Protein AF-A0A7V3KMN9-F1 (afdb_monomer)

Mean predicted aligned error: 10.31 Å

Nearest PDB structures (foldseek):
  7lhi-assembly1_C  TM=4.604E-01  e=2.787E-01  Escherichia coli
  3rfz-assembly3_B  TM=4.792E-01  e=1.917E+00  Escherichia coli
  2r89-assembly2_B  TM=4.402E-01  e=1.917E+00  Escherichia coli
  2r88-assembly2_B  TM=4.543E-01  e=5.027E+00  Escherichia coli
  7lhh-assembly1_C  TM=2.286E-01  e=4.565E+00  Escherichia coli

Foldseek 3Di:
DPPPPPPQPWDKDKDWDKDKAWDWPPVDPVIDIPPPWIWIKIKIKIWTDSDVQWIKIWIKMWIQGPVGIDIDGQWMKIWGDDPFKIKMWIAQDDVQDDPPPQVVLAPSCVVQVQPPGGGKTWMKMWGPDPVQKTKIWIWIAGPPPGKIKIKIKIKGDDPPFKIKMKIKIAIDDDDDDNHFRIKIKIWMWGDDPHTDIDMDMDTHHPD

Structure (mmCIF, N/CA/C/O backbone):
data_AF-A0A7V3KMN9-F1
#
_entry.id   AF-A0A7V3KMN9-F1
#
loop_
_atom_site.group_PDB
_atom_site.id
_atom_site.type_symbol
_atom_site.label_atom_id
_atom_site.label_alt_id
_atom_site.label_comp_id
_atom_site.label_asym_id
_atom_site.label_entity_id
_atom_site.label_seq_id
_atom_site.pdbx_PDB_ins_code
_atom_site.Cartn_x
_atom_site.Cartn_y
_atom_site.Cartn_z
_atom_site.occupancy
_atom_site.B_iso_or_equiv
_atom_site.auth_seq_id
_atom_site.auth_comp_id
_atom_site.auth_asym_id
_atom_site.auth_atom_id
_atom_site.pdbx_PDB_model_num
ATOM 1 N N . MET A 1 1 ? -11.696 34.328 -19.019 1.00 35.78 1 MET A N 1
ATOM 2 C CA . MET A 1 1 ? -11.033 33.020 -18.832 1.00 35.78 1 MET A CA 1
ATOM 3 C C . MET A 1 1 ? -9.783 33.250 -18.008 1.00 35.78 1 MET A C 1
ATOM 5 O O . MET A 1 1 ? -8.820 33.787 -18.535 1.00 35.78 1 MET A O 1
ATOM 9 N N . VAL A 1 2 ? -9.824 32.942 -16.713 1.00 33.38 2 VAL A N 1
ATOM 10 C CA . VAL A 1 2 ? -8.633 32.986 -15.857 1.00 33.38 2 VAL A CA 1
ATOM 11 C C . VAL A 1 2 ? -8.033 31.590 -15.882 1.00 33.38 2 VAL A C 1
ATOM 13 O O . VAL A 1 2 ? -8.547 30.668 -15.255 1.00 33.38 2 VAL A O 1
ATOM 16 N N . THR A 1 3 ? -6.990 31.428 -16.687 1.00 42.28 3 THR A N 1
ATOM 17 C CA . THR A 1 3 ? -6.141 30.241 -16.694 1.00 42.28 3 THR A CA 1
ATOM 18 C C . THR A 1 3 ? -5.366 30.253 -15.381 1.00 42.28 3 THR A C 1
ATOM 20 O O . THR A 1 3 ? -4.385 30.979 -15.235 1.00 42.28 3 THR A O 1
ATOM 23 N N . LEU A 1 4 ? -5.863 29.524 -14.382 1.00 43.62 4 LEU A N 1
ATOM 24 C CA . LEU A 1 4 ? -5.210 29.391 -13.088 1.00 43.62 4 LEU A CA 1
ATOM 25 C C . LEU A 1 4 ? -3.978 28.488 -13.264 1.00 43.62 4 LEU A C 1
ATOM 27 O O . LEU A 1 4 ? -4.053 27.268 -13.146 1.00 43.62 4 LEU A O 1
ATOM 31 N N . LEU A 1 5 ? -2.837 29.098 -13.582 1.00 44.94 5 LEU A N 1
ATOM 32 C CA . LEU A 1 5 ? -1.526 28.528 -13.292 1.00 44.94 5 LEU A CA 1
ATOM 33 C C . LEU A 1 5 ? -1.417 28.447 -11.764 1.00 44.94 5 LEU A C 1
ATOM 35 O O . LEU A 1 5 ? -1.012 29.400 -11.102 1.00 44.94 5 LEU A O 1
ATOM 39 N N . LEU A 1 6 ? -1.841 27.316 -11.197 1.00 46.78 6 LEU A N 1
ATOM 40 C CA . LEU A 1 6 ? -1.480 26.910 -9.843 1.00 46.78 6 LEU A CA 1
ATOM 41 C C . LEU A 1 6 ? 0.036 26.689 -9.844 1.00 46.78 6 LEU A C 1
ATOM 43 O O . LEU A 1 6 ? 0.533 25.594 -10.095 1.00 46.78 6 LEU A O 1
ATOM 47 N N . LEU A 1 7 ? 0.775 27.777 -9.624 1.00 47.59 7 LEU A N 1
ATOM 48 C CA . LEU A 1 7 ? 2.138 27.726 -9.122 1.00 47.59 7 LEU A CA 1
ATOM 49 C C . LEU A 1 7 ? 2.092 26.851 -7.873 1.00 47.59 7 LEU A C 1
ATOM 51 O O . LEU A 1 7 ? 1.429 27.180 -6.890 1.00 47.59 7 LEU A O 1
ATOM 55 N N . ILE A 1 8 ? 2.724 25.690 -7.971 1.00 57.59 8 ILE A N 1
ATOM 56 C CA . ILE A 1 8 ? 2.780 24.688 -6.920 1.00 57.59 8 ILE A CA 1
ATOM 57 C C . ILE A 1 8 ? 3.538 25.301 -5.736 1.00 57.59 8 ILE A C 1
ATOM 59 O O . ILE A 1 8 ? 4.762 25.276 -5.685 1.00 57.59 8 ILE A O 1
ATOM 63 N N . SER A 1 9 ? 2.812 25.897 -4.791 1.00 65.50 9 SER A N 1
ATOM 64 C CA . SER A 1 9 ? 3.363 26.515 -3.579 1.00 65.50 9 SER A CA 1
ATOM 65 C C . SER A 1 9 ? 3.521 25.501 -2.444 1.00 65.50 9 SER A C 1
ATOM 67 O O . SER A 1 9 ? 3.327 25.832 -1.276 1.00 65.50 9 SER A O 1
ATOM 69 N N . PHE A 1 10 ? 3.795 24.244 -2.782 1.00 75.81 10 PHE A N 1
ATOM 70 C CA . PHE A 1 10 ? 3.927 23.161 -1.821 1.00 75.81 10 PHE A CA 1
ATOM 71 C C . PHE A 1 10 ? 5.181 22.338 -2.103 1.00 75.81 10 PHE A C 1
ATOM 73 O O . PHE A 1 10 ? 5.626 22.276 -3.251 1.00 75.81 10 PHE A O 1
ATOM 80 N N . PRO A 1 11 ? 5.774 21.713 -1.071 1.00 78.88 11 PRO A N 1
ATOM 81 C CA . PRO A 1 11 ? 6.990 20.940 -1.246 1.00 78.88 11 PRO A CA 1
ATOM 82 C C . PRO A 1 11 ? 6.748 19.773 -2.210 1.00 78.88 11 PRO A C 1
ATOM 84 O O . PRO A 1 11 ? 5.887 18.917 -1.981 1.00 78.88 11 PRO A O 1
ATOM 87 N N . ILE A 1 12 ? 7.540 19.752 -3.283 1.00 86.94 12 ILE A N 1
ATOM 88 C CA . ILE A 1 12 ? 7.713 18.604 -4.169 1.00 86.94 12 ILE A CA 1
ATOM 89 C C . ILE A 1 12 ? 9.131 18.087 -3.961 1.00 86.94 12 ILE A C 1
ATOM 91 O O . ILE A 1 12 ? 10.094 18.842 -4.085 1.00 86.94 12 ILE A O 1
ATOM 95 N N . VAL A 1 13 ? 9.265 16.792 -3.699 1.00 90.88 13 VAL A N 1
ATOM 96 C CA . VAL A 1 13 ? 10.552 16.100 -3.767 1.00 90.88 13 VAL A CA 1
ATOM 97 C C . VAL A 1 13 ? 10.593 15.307 -5.064 1.00 90.88 13 VAL A C 1
ATOM 99 O O . VAL A 1 13 ? 9.715 14.481 -5.321 1.00 90.88 13 VAL A O 1
ATOM 102 N N . LEU A 1 14 ? 11.617 15.566 -5.872 1.00 91.25 14 LEU A N 1
ATOM 103 C CA . LEU A 1 14 ? 11.900 14.833 -7.099 1.00 91.25 14 LEU A CA 1
ATOM 104 C C . LEU A 1 14 ? 13.074 13.894 -6.850 1.00 91.25 14 LEU A C 1
ATOM 106 O O . LEU A 1 14 ? 14.122 14.321 -6.375 1.00 91.25 14 LEU A O 1
ATOM 110 N N . ASN A 1 15 ? 12.897 12.622 -7.179 1.00 91.00 15 ASN A N 1
ATOM 111 C CA . ASN A 1 15 ? 13.956 11.622 -7.167 1.00 91.00 15 ASN A CA 1
ATOM 112 C C . ASN A 1 15 ? 13.892 10.836 -8.463 1.00 91.00 15 ASN A C 1
ATOM 114 O O . ASN A 1 15 ? 12.817 10.626 -9.002 1.00 91.00 15 ASN A O 1
ATOM 118 N N . GLY A 1 16 ? 15.008 10.333 -8.951 1.00 90.56 16 GLY A N 1
ATOM 119 C CA . GLY A 1 16 ? 14.985 9.559 -10.177 1.00 90.56 16 GLY A CA 1
ATOM 120 C C . GLY A 1 16 ? 16.336 8.974 -10.489 1.00 90.56 16 GLY A C 1
ATOM 121 O O . GLY A 1 16 ? 17.322 9.259 -9.810 1.00 90.56 16 GLY A O 1
ATOM 122 N N . TYR A 1 17 ? 16.365 8.152 -11.522 1.00 92.19 17 TYR A N 1
ATOM 123 C CA . TYR A 1 17 ? 17.608 7.664 -12.083 1.00 92.19 17 TYR A CA 1
ATOM 124 C C . TYR A 1 17 ? 17.475 7.507 -13.590 1.00 92.19 17 TYR A C 1
ATOM 126 O O . TYR A 1 17 ? 16.380 7.391 -14.145 1.00 92.19 17 TYR A O 1
ATOM 134 N N . PHE A 1 18 ? 18.626 7.533 -14.239 1.00 93.12 18 PHE A N 1
ATOM 135 C CA . PHE A 1 18 ? 18.772 7.276 -15.654 1.00 93.12 18 PHE A CA 1
ATOM 136 C C . PHE A 1 18 ? 19.785 6.150 -15.819 1.00 93.12 18 PHE A C 1
ATOM 138 O O . PHE A 1 18 ? 20.851 6.177 -15.204 1.00 93.12 18 PHE A O 1
ATOM 145 N N . GLU A 1 19 ? 19.447 5.173 -16.643 1.00 90.62 19 GLU A N 1
ATOM 146 C CA . GLU A 1 19 ? 20.271 4.019 -16.957 1.00 90.62 19 GLU A CA 1
ATOM 147 C C . GLU A 1 19 ? 20.359 3.871 -18.476 1.00 90.62 19 GLU A C 1
ATOM 149 O O . GLU A 1 19 ? 19.346 3.882 -19.172 1.00 90.62 19 GLU A O 1
ATOM 154 N N . GLY A 1 20 ? 21.579 3.745 -18.995 1.00 88.75 20 GLY A N 1
ATOM 155 C CA . GLY A 1 20 ? 21.839 3.494 -20.408 1.00 88.75 20 GLY A CA 1
ATOM 156 C C . GLY A 1 20 ? 22.555 2.162 -20.578 1.00 88.75 20 GLY A C 1
ATOM 157 O O . GLY A 1 20 ? 23.622 1.952 -20.003 1.00 88.75 20 GLY A O 1
ATOM 158 N N . GLU A 1 21 ? 21.981 1.274 -21.379 1.00 86.88 21 GLU A N 1
ATOM 159 C CA . GLU A 1 21 ? 22.563 -0.006 -21.761 1.00 86.88 21 GLU A CA 1
ATOM 160 C C . GLU A 1 21 ? 23.132 0.113 -23.184 1.00 86.88 21 GLU A C 1
ATOM 162 O O . GLU A 1 21 ? 22.402 0.382 -24.145 1.00 86.88 21 GLU A O 1
ATOM 167 N N . TYR A 1 22 ? 24.448 -0.082 -23.304 1.00 85.50 22 TYR A N 1
ATOM 168 C CA . TYR A 1 22 ? 25.210 0.042 -24.548 1.00 85.50 22 TYR A CA 1
ATOM 169 C C . TYR A 1 22 ? 25.820 -1.311 -24.913 1.00 85.50 22 TYR A C 1
ATOM 171 O O . TYR A 1 22 ? 26.463 -1.959 -24.083 1.00 85.50 22 TYR A O 1
ATOM 179 N N . LEU A 1 23 ? 25.642 -1.747 -26.160 1.00 79.38 23 LEU A N 1
ATOM 180 C CA . LEU A 1 23 ? 26.155 -3.036 -26.621 1.00 79.38 23 LEU A CA 1
ATOM 181 C C . LEU A 1 23 ? 27.596 -2.892 -27.120 1.00 79.38 23 LEU A C 1
ATOM 183 O O . LEU A 1 23 ? 27.876 -2.113 -28.025 1.00 79.38 23 LEU A O 1
ATOM 187 N N . ALA A 1 24 ? 28.518 -3.685 -26.572 1.00 76.62 24 ALA A N 1
ATOM 188 C CA . ALA A 1 24 ? 29.882 -3.793 -27.088 1.00 76.62 24 ALA A CA 1
ATOM 189 C C . ALA A 1 24 ? 30.006 -4.986 -28.046 1.00 76.62 24 ALA A C 1
ATOM 191 O O . ALA A 1 24 ? 29.749 -6.132 -27.662 1.00 76.62 24 ALA A O 1
ATOM 192 N N . GLN A 1 25 ? 30.472 -4.751 -29.273 1.00 70.56 25 GLN A N 1
ATOM 193 C CA . GLN A 1 25 ? 30.782 -5.829 -30.216 1.00 70.56 25 GLN A CA 1
ATOM 194 C C . GLN A 1 25 ? 32.159 -6.425 -29.898 1.00 70.56 25 GLN A C 1
ATOM 196 O O . GLN A 1 25 ? 33.177 -6.040 -30.469 1.00 70.56 25 GLN A O 1
ATOM 201 N N . LYS A 1 26 ? 32.190 -7.397 -28.977 1.00 67.00 26 LYS A N 1
ATOM 202 C CA . LYS A 1 26 ? 33.424 -8.056 -28.499 1.00 67.00 26 LYS A CA 1
ATOM 203 C C . LYS A 1 26 ? 34.172 -8.881 -29.561 1.00 67.00 26 LYS A C 1
ATOM 205 O O . LYS A 1 26 ? 35.285 -9.320 -29.302 1.00 67.00 26 LYS A O 1
ATOM 210 N N . SER A 1 27 ? 33.576 -9.119 -30.730 1.00 70.88 27 SER A N 1
ATOM 211 C CA . SER A 1 27 ? 34.156 -9.923 -31.816 1.00 70.88 27 SER A CA 1
ATOM 212 C C . SER A 1 27 ? 35.083 -9.142 -32.758 1.00 70.88 27 SER A C 1
ATOM 214 O O . SER A 1 27 ? 35.664 -9.739 -33.662 1.00 70.88 27 SER A O 1
ATOM 216 N N . ARG A 1 28 ? 35.237 -7.823 -32.574 1.00 60.62 28 ARG A N 1
ATOM 217 C CA . ARG A 1 28 ? 36.141 -6.968 -33.360 1.00 60.62 28 ARG A CA 1
ATOM 218 C C . ARG A 1 28 ? 37.142 -6.282 -32.428 1.00 60.62 28 ARG A C 1
ATOM 220 O O . ARG A 1 28 ? 36.759 -5.814 -31.360 1.00 60.62 28 ARG A O 1
ATOM 227 N N . LEU A 1 29 ? 38.417 -6.251 -32.824 1.00 73.00 29 LEU A N 1
ATOM 228 C CA . LEU A 1 29 ? 39.468 -5.465 -32.171 1.00 73.00 29 LEU A CA 1
ATOM 229 C C . LEU A 1 29 ? 39.831 -4.278 -33.083 1.00 73.00 29 LEU A C 1
ATOM 231 O O . LEU A 1 29 ? 40.136 -4.517 -34.253 1.00 73.00 29 LEU A O 1
ATOM 235 N N . PRO A 1 30 ? 39.814 -3.028 -32.582 1.00 72.31 30 PRO A N 1
ATOM 236 C CA . PRO A 1 30 ? 39.403 -2.622 -31.233 1.00 72.31 30 PRO A CA 1
ATOM 237 C C . PRO A 1 30 ? 37.903 -2.854 -30.978 1.00 72.31 30 PRO A C 1
ATOM 239 O O . PRO A 1 30 ? 37.099 -2.872 -31.910 1.00 72.31 30 PRO A O 1
ATOM 242 N N . VAL A 1 31 ? 37.540 -3.054 -29.704 1.00 76.75 31 VAL A N 1
ATOM 243 C CA . VAL A 1 31 ? 36.140 -3.233 -29.288 1.00 76.75 31 VAL A CA 1
ATOM 244 C C . VAL A 1 31 ? 35.373 -1.953 -29.597 1.00 76.75 31 VAL A C 1
ATOM 246 O O . VAL A 1 31 ? 35.642 -0.909 -29.005 1.00 76.75 31 VAL A O 1
ATOM 249 N N . ASN A 1 32 ? 34.398 -2.051 -30.498 1.00 73.94 32 ASN A N 1
ATOM 250 C CA . ASN A 1 32 ? 33.507 -0.944 -30.817 1.00 73.94 32 ASN A CA 1
ATOM 251 C C . ASN A 1 32 ? 32.242 -1.033 -29.960 1.00 73.94 32 ASN A C 1
ATOM 253 O O . ASN A 1 32 ? 31.561 -2.065 -29.929 1.00 73.94 32 ASN A O 1
ATOM 257 N N . TRP A 1 33 ? 31.935 0.065 -29.277 1.00 75.19 33 TRP A N 1
ATOM 258 C CA . TRP A 1 33 ? 30.668 0.266 -28.585 1.00 75.19 33 TRP A CA 1
ATOM 259 C C . TRP A 1 33 ? 29.627 0.761 -29.585 1.00 75.19 33 TRP A C 1
ATOM 261 O O . TRP A 1 33 ? 29.868 1.728 -30.310 1.00 75.19 33 TRP A O 1
ATOM 271 N N . ASP A 1 34 ? 28.473 0.104 -29.631 1.00 74.19 34 ASP A N 1
ATOM 272 C CA . ASP A 1 34 ? 27.313 0.612 -30.347 1.00 74.19 34 ASP A CA 1
ATOM 273 C C . ASP A 1 34 ? 26.660 1.715 -29.507 1.00 74.19 34 ASP A C 1
ATOM 275 O O . ASP A 1 34 ? 25.891 1.466 -28.577 1.00 74.19 34 ASP A O 1
ATOM 279 N N . MET A 1 35 ? 27.040 2.949 -29.829 1.00 79.38 35 MET A N 1
ATOM 280 C CA . MET A 1 35 ? 26.507 4.172 -29.227 1.00 79.38 35 MET A CA 1
ATOM 281 C C . MET A 1 35 ? 25.269 4.694 -29.971 1.00 79.38 35 MET A C 1
ATOM 283 O O . MET A 1 35 ? 24.67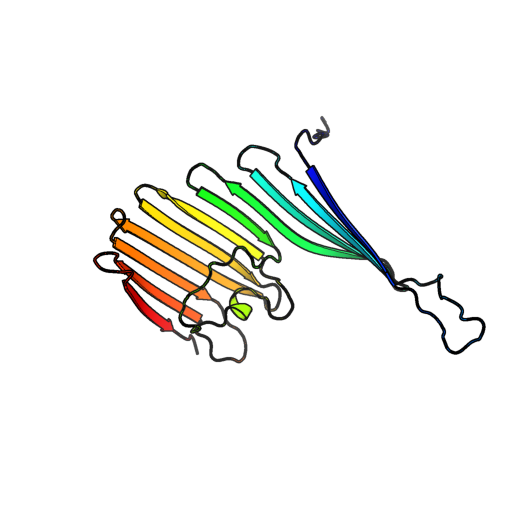8 5.683 -29.542 1.00 79.38 35 MET A O 1
ATOM 287 N N . TRP A 1 36 ? 24.894 4.075 -31.096 1.00 76.88 36 TRP A N 1
ATOM 288 C CA . TRP A 1 36 ? 23.866 4.588 -32.004 1.00 76.88 36 TRP A CA 1
ATOM 289 C C . TRP A 1 36 ? 22.473 4.065 -31.678 1.00 76.88 36 TRP A C 1
ATOM 291 O O . TRP A 1 36 ? 21.487 4.728 -31.996 1.00 76.88 36 TRP A O 1
ATOM 301 N N . ASN A 1 37 ? 22.388 2.911 -31.017 1.00 78.06 37 ASN A N 1
ATOM 302 C CA . ASN A 1 37 ? 21.122 2.346 -30.569 1.00 78.06 37 ASN A CA 1
ATOM 303 C C . ASN A 1 37 ? 21.120 1.935 -29.082 1.00 78.06 37 ASN A C 1
ATOM 305 O O . ASN A 1 37 ? 20.887 0.765 -28.761 1.00 78.06 37 ASN A O 1
ATOM 309 N N . PRO A 1 38 ? 21.389 2.870 -28.153 1.00 83.94 38 PRO A N 1
ATOM 310 C CA . PRO A 1 38 ? 21.361 2.565 -26.734 1.00 83.94 38 PRO A CA 1
ATOM 311 C C . PRO A 1 38 ? 19.933 2.316 -26.255 1.00 83.94 38 PRO A C 1
ATOM 313 O O . PRO A 1 38 ? 18.986 3.013 -26.635 1.00 83.94 38 PRO A O 1
ATOM 316 N N . LYS A 1 39 ? 19.788 1.349 -25.352 1.00 88.00 39 LYS A N 1
ATOM 317 C CA . LYS A 1 39 ? 18.551 1.178 -24.597 1.00 88.00 39 LYS A CA 1
ATOM 318 C C . LYS A 1 39 ? 18.641 2.063 -23.361 1.00 88.00 39 LYS A C 1
ATOM 320 O O . LYS A 1 39 ? 19.458 1.824 -22.482 1.00 88.00 39 LYS A O 1
ATOM 325 N N . ASN A 1 40 ? 17.808 3.093 -23.309 1.00 90.94 40 ASN A N 1
ATOM 326 C CA . ASN A 1 40 ? 17.800 4.060 -22.218 1.00 90.94 40 ASN A CA 1
ATOM 327 C C . ASN A 1 40 ? 16.550 3.868 -21.375 1.00 90.94 40 ASN A C 1
ATOM 329 O O . ASN A 1 40 ? 15.441 3.837 -21.906 1.00 90.94 40 ASN A O 1
ATOM 333 N N . TYR A 1 41 ? 16.728 3.776 -20.069 1.00 92.69 41 TYR A N 1
ATOM 334 C CA . TYR A 1 41 ? 15.666 3.767 -19.086 1.00 92.69 41 TYR A CA 1
ATOM 335 C C . TYR A 1 41 ? 15.799 5.005 -18.208 1.00 92.69 41 TYR A C 1
ATOM 337 O O . TYR A 1 41 ? 16.860 5.306 -17.672 1.00 92.69 41 TYR A O 1
ATOM 345 N N . PHE A 1 42 ? 14.707 5.730 -18.055 1.00 94.06 42 PHE A N 1
ATOM 346 C CA . PHE A 1 42 ? 14.608 6.877 -17.174 1.00 94.06 42 PHE A CA 1
ATOM 347 C C . PHE A 1 42 ? 13.439 6.653 -16.230 1.00 94.06 42 PHE A C 1
ATOM 349 O O . PHE A 1 42 ? 12.350 6.323 -16.688 1.00 94.06 42 PHE A O 1
ATOM 356 N N . GLU A 1 43 ? 13.631 6.872 -14.936 1.00 93.94 43 GLU A N 1
ATOM 357 C CA . GLU A 1 43 ? 12.550 6.873 -13.955 1.00 93.94 43 GLU A CA 1
ATOM 358 C C . GLU A 1 43 ? 12.583 8.150 -13.129 1.00 93.94 43 GLU A C 1
ATOM 360 O O . GLU A 1 43 ? 13.628 8.552 -12.619 1.00 93.94 43 GLU A O 1
ATOM 365 N N . MET A 1 44 ? 11.410 8.753 -12.963 1.00 95.56 44 MET A N 1
ATOM 366 C CA . MET A 1 44 ? 11.185 9.924 -12.133 1.00 95.56 44 MET A CA 1
ATOM 367 C C . MET A 1 44 ? 10.093 9.628 -11.109 1.00 95.56 44 MET A C 1
ATOM 369 O O . MET A 1 44 ? 9.018 9.121 -11.429 1.00 95.56 44 MET A O 1
ATOM 373 N N . LYS A 1 45 ? 10.379 9.983 -9.864 1.00 94.56 45 LYS A N 1
ATOM 374 C CA . LYS A 1 45 ? 9.557 9.809 -8.677 1.00 94.56 45 LYS A CA 1
ATOM 375 C C . LYS A 1 45 ? 9.245 11.177 -8.094 1.00 94.56 45 LYS A C 1
ATOM 377 O O . LYS A 1 45 ? 10.142 11.979 -7.849 1.00 94.56 45 LYS A O 1
ATOM 382 N N . PHE A 1 46 ? 7.972 11.404 -7.833 1.00 94.12 46 PHE A N 1
ATOM 383 C CA . PHE A 1 46 ? 7.426 12.641 -7.310 1.00 94.12 46 PHE A CA 1
ATOM 384 C C . PHE A 1 46 ? 6.822 12.338 -5.950 1.00 94.12 46 PHE A C 1
ATOM 386 O O . PHE A 1 46 ? 5.956 11.472 -5.859 1.00 94.12 46 PHE A O 1
ATOM 393 N N . THR A 1 47 ? 7.237 13.059 -4.916 1.00 93.88 47 THR A N 1
ATOM 394 C CA . THR A 1 47 ? 6.542 13.083 -3.627 1.00 93.88 47 THR A CA 1
ATOM 395 C C . THR A 1 47 ? 5.995 14.481 -3.415 1.00 93.88 47 THR A C 1
ATOM 3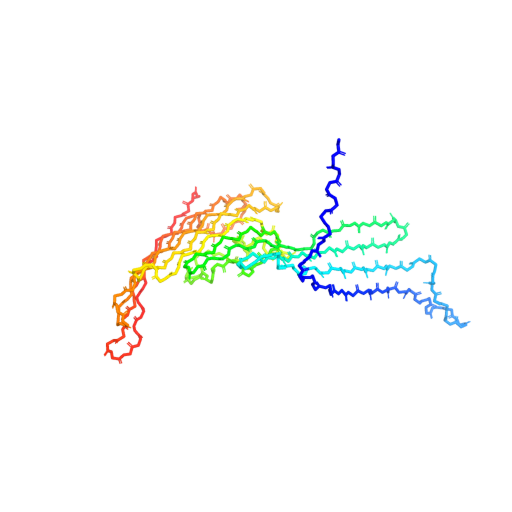97 O O . THR A 1 47 ? 6.741 15.453 -3.519 1.00 93.88 47 THR A O 1
ATOM 400 N N . VAL A 1 48 ? 4.703 14.591 -3.124 1.00 93.06 48 VAL A N 1
ATOM 401 C CA . VAL A 1 48 ? 4.002 15.867 -2.961 1.00 93.06 48 VAL A CA 1
ATOM 402 C C . VAL A 1 48 ? 3.278 15.914 -1.624 1.00 93.06 48 VAL A C 1
ATOM 404 O O . VAL A 1 48 ? 2.695 14.920 -1.198 1.00 93.06 48 VAL A O 1
ATOM 407 N N . SER A 1 49 ? 3.288 17.076 -0.973 1.00 92.06 49 SER A N 1
ATOM 408 C CA . SER A 1 49 ? 2.503 17.317 0.244 1.00 92.06 49 SER A CA 1
ATOM 409 C C . SER A 1 49 ? 1.827 18.693 0.161 1.00 92.06 49 SER A C 1
ATOM 411 O O . SER A 1 49 ? 2.347 19.674 0.695 1.00 92.06 49 SER A O 1
ATOM 413 N N . PRO A 1 50 ? 0.720 18.813 -0.601 1.00 88.62 50 PRO A N 1
ATOM 414 C CA . PRO A 1 50 ? 0.075 20.097 -0.888 1.00 88.62 50 PRO A CA 1
ATOM 415 C C . PRO A 1 50 ? -0.563 20.781 0.320 1.00 88.62 50 PRO A C 1
ATOM 417 O O . PRO A 1 50 ? -0.687 22.003 0.339 1.00 88.62 50 PRO A O 1
ATOM 420 N N . SER A 1 51 ? -0.976 20.014 1.325 1.00 90.25 51 SER A N 1
ATOM 421 C CA . SER A 1 51 ? -1.593 20.533 2.543 1.00 90.25 51 SER A CA 1
ATOM 422 C C . SER A 1 51 ? -1.384 19.555 3.699 1.00 90.25 51 SER A C 1
ATOM 424 O O . SER A 1 51 ? -1.176 18.365 3.449 1.00 90.25 51 SER A O 1
ATOM 426 N N . PRO A 1 52 ? -1.510 19.996 4.965 1.00 90.94 52 PRO A N 1
ATOM 427 C CA . PRO A 1 52 ? -1.483 19.090 6.106 1.00 90.94 52 PRO A CA 1
ATOM 428 C C . PRO A 1 52 ? -2.443 17.912 5.911 1.00 90.94 52 PRO A C 1
ATOM 430 O O . PRO A 1 52 ? -3.607 18.094 5.553 1.00 90.94 52 PRO A O 1
ATOM 433 N N . GLY A 1 53 ? -1.926 16.700 6.106 1.00 91.81 53 GLY A N 1
ATOM 434 C CA . GLY A 1 53 ? -2.682 15.463 5.936 1.00 91.81 53 GLY A CA 1
ATOM 435 C C . GLY A 1 53 ? -2.775 14.938 4.501 1.00 91.81 53 GLY A C 1
ATOM 436 O O . GLY A 1 53 ? -3.021 13.749 4.345 1.00 91.81 53 GLY A O 1
ATOM 437 N N . LEU A 1 54 ? -2.543 15.747 3.462 1.00 94.56 54 LEU A N 1
ATOM 438 C CA . LEU A 1 54 ? -2.590 15.300 2.066 1.00 94.56 54 LEU A CA 1
ATOM 439 C C . LEU A 1 54 ? -1.178 15.001 1.555 1.00 94.56 54 LEU A C 1
ATOM 441 O O . LEU A 1 54 ? -0.354 15.904 1.447 1.00 94.56 54 LEU A O 1
ATOM 445 N N . ASN A 1 55 ? -0.909 13.744 1.213 1.00 94.12 55 ASN A N 1
ATOM 446 C CA . ASN A 1 55 ? 0.371 13.287 0.678 1.00 94.12 55 ASN A CA 1
ATOM 447 C C . ASN A 1 55 ? 0.151 12.502 -0.607 1.00 94.12 55 ASN A C 1
ATOM 449 O O . ASN A 1 55 ? -0.783 11.713 -0.699 1.00 94.12 55 ASN A O 1
ATOM 453 N N . GLY A 1 56 ? 1.019 12.688 -1.590 1.00 94.19 56 GLY A N 1
ATOM 454 C CA . GLY A 1 56 ? 0.982 11.943 -2.837 1.00 94.19 56 GLY A CA 1
ATOM 455 C C . GLY A 1 56 ? 2.362 11.457 -3.234 1.00 94.19 56 GLY A C 1
ATOM 456 O O . GLY A 1 56 ? 3.373 12.098 -2.944 1.00 94.19 56 GLY A O 1
ATOM 457 N N . PHE A 1 57 ? 2.391 10.331 -3.926 1.00 94.19 57 PHE A N 1
ATOM 458 C CA . PHE A 1 57 ? 3.596 9.762 -4.493 1.00 94.19 57 PHE A CA 1
ATOM 459 C C . PHE A 1 57 ? 3.295 9.184 -5.872 1.00 94.19 57 PHE A C 1
ATOM 461 O O . PHE A 1 57 ? 2.301 8.486 -6.045 1.00 94.19 57 PHE A O 1
ATOM 468 N N . PHE A 1 58 ? 4.162 9.438 -6.845 1.00 94.00 58 PHE A N 1
ATOM 469 C CA . PHE A 1 58 ? 4.025 8.925 -8.207 1.00 94.00 58 PHE A CA 1
ATOM 470 C C . PHE A 1 58 ? 5.394 8.522 -8.744 1.00 94.00 58 PHE A C 1
ATOM 472 O O . PHE A 1 58 ? 6.359 9.253 -8.556 1.00 94.00 58 PHE A O 1
ATOM 479 N N . SER A 1 59 ? 5.484 7.391 -9.437 1.00 94.00 59 SER A N 1
ATOM 480 C CA . SER A 1 59 ? 6.656 6.982 -10.211 1.00 94.00 59 SER A CA 1
ATOM 481 C C . SER A 1 59 ? 6.263 6.762 -11.667 1.00 94.00 59 SER A C 1
ATOM 483 O O . SER A 1 59 ? 5.351 5.985 -11.971 1.00 94.00 59 SER A O 1
ATOM 485 N N . LEU A 1 60 ? 6.968 7.450 -12.557 1.00 94.19 60 LEU A N 1
ATOM 486 C CA . LEU A 1 60 ? 6.818 7.375 -14.002 1.00 94.19 60 LEU A CA 1
ATOM 487 C C . LEU A 1 60 ? 8.157 6.966 -14.606 1.00 94.19 60 LEU A C 1
ATOM 489 O O . LEU A 1 60 ? 9.198 7.478 -14.194 1.00 94.19 60 LEU A O 1
ATOM 493 N N . SER A 1 61 ? 8.139 6.094 -15.608 1.00 93.38 61 SER A N 1
ATOM 494 C CA . SER A 1 61 ? 9.341 5.731 -16.352 1.00 93.38 61 SER A CA 1
ATOM 495 C C . SER A 1 61 ? 9.169 5.877 -17.857 1.00 93.38 61 SER A C 1
ATOM 497 O O . SER A 1 61 ? 8.061 5.815 -18.391 1.00 93.38 61 SER A O 1
ATOM 499 N N . ALA A 1 62 ? 10.286 6.096 -18.542 1.00 93.12 62 ALA A N 1
ATOM 500 C CA . ALA A 1 62 ? 10.391 6.117 -19.987 1.00 93.12 62 ALA A CA 1
ATOM 501 C C . ALA A 1 62 ? 11.497 5.151 -20.420 1.00 93.12 62 ALA A C 1
ATOM 503 O O . ALA A 1 62 ? 12.629 5.242 -19.948 1.00 93.12 62 ALA A O 1
ATOM 504 N N . LEU A 1 63 ? 11.171 4.232 -21.327 1.00 91.50 63 LEU A N 1
ATOM 505 C CA . LEU A 1 63 ? 12.126 3.327 -21.959 1.00 91.50 63 LEU A CA 1
ATOM 506 C C . LEU A 1 63 ? 12.255 3.705 -23.433 1.00 91.50 63 LEU A C 1
ATOM 508 O O . LEU A 1 63 ? 11.261 3.685 -24.155 1.00 91.50 63 LEU A O 1
ATOM 512 N N . SER A 1 64 ? 13.467 4.006 -23.880 1.00 88.81 64 SER A N 1
ATOM 513 C CA . SER A 1 64 ? 13.794 4.288 -25.277 1.00 88.81 64 SER A CA 1
ATOM 514 C C . SER A 1 64 ? 14.717 3.209 -25.838 1.00 88.81 64 SER A C 1
ATOM 516 O O . SER A 1 64 ? 15.686 2.823 -25.186 1.00 88.81 64 SER A O 1
ATOM 518 N N . ASN A 1 65 ? 14.409 2.710 -27.034 1.00 82.06 65 ASN A N 1
ATOM 519 C CA . ASN A 1 65 ? 15.265 1.823 -27.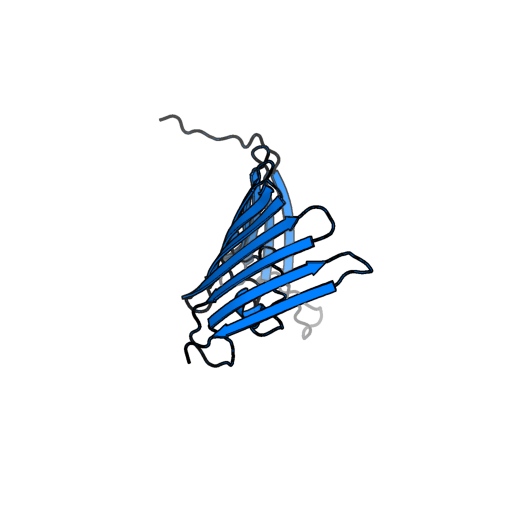830 1.00 82.06 65 ASN A CA 1
ATOM 520 C C . ASN A 1 65 ? 15.053 2.093 -29.337 1.00 82.06 65 ASN A C 1
ATOM 522 O O . ASN A 1 65 ? 14.313 3.011 -29.693 1.00 82.06 65 ASN A O 1
ATOM 526 N N . SER A 1 66 ? 15.632 1.278 -30.232 1.00 67.88 66 SER A N 1
ATOM 527 C CA . SER A 1 66 ? 15.464 1.422 -31.698 1.00 67.88 66 SER A CA 1
ATOM 528 C C . SER A 1 66 ? 14.017 1.464 -32.174 1.00 67.88 66 SER A C 1
ATOM 530 O O . SER A 1 66 ? 13.747 1.987 -33.250 1.00 67.88 66 SER A O 1
ATOM 532 N N . ASN A 1 67 ? 13.088 0.902 -31.401 1.00 76.62 67 ASN A N 1
ATOM 533 C CA . ASN A 1 67 ? 11.674 0.823 -31.751 1.00 76.62 67 ASN A CA 1
ATOM 534 C C . ASN A 1 67 ? 10.860 1.991 -31.161 1.00 76.62 67 ASN A C 1
ATOM 536 O O . ASN A 1 67 ? 9.630 1.966 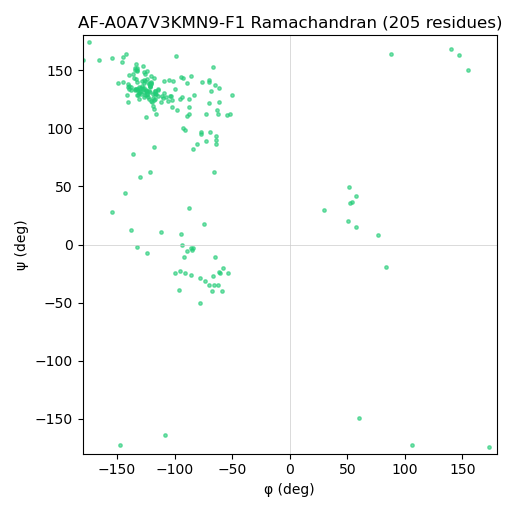-31.224 1.00 76.62 67 ASN A O 1
ATOM 540 N N . GLY A 1 68 ? 11.527 2.999 -30.587 1.00 83.12 68 GLY A N 1
ATOM 541 C CA . GLY A 1 68 ? 10.927 4.223 -30.062 1.00 83.12 68 GLY A CA 1
ATOM 542 C C . GLY A 1 68 ? 10.879 4.302 -28.534 1.00 83.12 68 GLY A C 1
ATOM 543 O O . GLY A 1 68 ? 11.433 3.473 -27.813 1.00 83.12 68 GLY A O 1
ATOM 544 N N . MET A 1 69 ? 10.200 5.341 -28.044 1.00 89.31 69 MET A N 1
ATOM 545 C CA . MET A 1 69 ? 10.054 5.645 -26.620 1.00 89.31 69 MET A CA 1
ATOM 546 C C . MET A 1 69 ? 8.699 5.159 -26.092 1.00 89.31 69 MET A C 1
ATOM 548 O O . MET A 1 69 ? 7.659 5.402 -26.704 1.00 89.31 69 MET A O 1
ATOM 552 N N . ARG A 1 70 ? 8.699 4.489 -24.938 1.00 90.81 70 ARG A N 1
ATOM 553 C CA . ARG A 1 70 ? 7.501 4.018 -24.228 1.00 90.81 70 ARG A CA 1
ATOM 554 C C . ARG A 1 70 ? 7.456 4.611 -22.832 1.00 90.81 70 ARG A C 1
ATOM 556 O O . ARG A 1 70 ? 8.469 4.598 -22.143 1.00 90.81 70 ARG A O 1
ATOM 563 N N . PHE A 1 71 ? 6.281 5.066 -22.413 1.00 91.44 71 PHE A N 1
ATOM 564 C CA . PHE A 1 71 ? 6.045 5.608 -21.077 1.00 91.44 71 PHE A CA 1
ATOM 565 C C . PHE A 1 71 ? 5.271 4.611 -20.220 1.00 91.44 71 PHE A C 1
ATOM 567 O O . PHE A 1 71 ? 4.339 3.964 -20.702 1.00 91.44 71 PHE A O 1
ATOM 574 N N . PHE A 1 72 ? 5.625 4.525 -18.943 1.00 89.69 72 PHE A N 1
ATOM 575 C CA . PHE A 1 72 ? 4.968 3.664 -17.970 1.00 89.69 72 PHE A CA 1
ATOM 576 C C . PHE A 1 72 ? 4.667 4.441 -16.692 1.00 89.69 72 PHE A C 1
ATOM 578 O O . PHE A 1 72 ? 5.484 5.219 -16.205 1.00 89.69 72 PHE A O 1
ATOM 585 N N . MET A 1 73 ? 3.493 4.187 -16.120 1.00 89.31 73 MET A N 1
ATOM 586 C CA . MET A 1 73 ? 3.222 4.502 -14.722 1.00 89.31 73 MET A CA 1
ATOM 587 C C . MET A 1 73 ? 3.638 3.290 -13.894 1.00 89.31 73 MET A C 1
ATOM 589 O O . MET A 1 73 ? 3.011 2.232 -13.990 1.00 89.31 73 MET A O 1
ATOM 593 N N . ASN A 1 74 ? 4.705 3.438 -13.113 1.00 88.12 74 ASN A N 1
ATOM 594 C CA . ASN A 1 74 ? 5.271 2.344 -12.332 1.00 88.12 74 ASN A CA 1
ATOM 595 C C . ASN A 1 74 ? 4.434 2.086 -11.076 1.00 88.12 74 ASN A C 1
ATOM 597 O O . ASN A 1 74 ? 4.053 0.943 -10.835 1.00 88.12 74 ASN A O 1
ATOM 601 N N . GLN A 1 75 ? 4.140 3.144 -10.312 1.00 91.12 75 GLN A N 1
ATOM 602 C CA . GLN A 1 75 ? 3.375 3.096 -9.061 1.00 91.12 75 GLN A CA 1
ATOM 603 C C . GLN A 1 75 ? 2.920 4.489 -8.625 1.00 91.12 75 GLN A C 1
ATOM 605 O O . GLN A 1 75 ? 3.521 5.489 -9.020 1.00 91.12 75 GLN A O 1
ATOM 610 N N . GLY A 1 76 ? 1.894 4.566 -7.783 1.00 92.81 76 GLY A N 1
ATOM 611 C CA . GLY A 1 76 ? 1.564 5.809 -7.100 1.00 92.81 76 GLY A CA 1
ATOM 612 C C . GLY A 1 76 ? 0.362 5.725 -6.171 1.00 92.81 76 GLY A C 1
ATOM 613 O O . GLY A 1 76 ? -0.508 4.874 -6.344 1.00 92.81 76 GLY A O 1
ATOM 614 N N . HIS A 1 77 ? 0.294 6.663 -5.232 1.00 94.88 77 HIS A N 1
ATOM 615 C CA . HIS A 1 77 ? -0.833 6.843 -4.330 1.00 94.88 77 HIS A CA 1
ATOM 616 C C . HIS A 1 77 ? -1.085 8.307 -4.002 1.00 94.88 77 HIS A C 1
ATOM 618 O O . HIS A 1 77 ? -0.213 9.167 -4.121 1.00 94.88 77 HIS A O 1
ATOM 624 N N . LEU A 1 78 ? -2.295 8.559 -3.520 1.00 95.12 78 LEU A N 1
ATOM 625 C CA . LEU A 1 78 ? -2.700 9.791 -2.873 1.00 95.12 78 LEU A CA 1
ATOM 626 C C . LEU A 1 78 ? -3.405 9.434 -1.565 1.00 95.12 78 LEU A C 1
ATOM 628 O O . LEU A 1 78 ? -4.373 8.675 -1.573 1.00 95.12 78 LEU A O 1
ATOM 632 N N . SER A 1 79 ? -2.929 9.993 -0.461 1.00 95.81 79 SER A N 1
ATOM 633 C CA . SER A 1 79 ? -3.407 9.732 0.893 1.00 95.81 79 SER A CA 1
ATOM 634 C C . SER A 1 79 ? -3.859 11.027 1.551 1.00 95.81 79 SER A C 1
ATOM 636 O O . SER A 1 79 ? -3.133 12.017 1.539 1.00 95.81 79 SER A O 1
ATOM 638 N N . TYR A 1 80 ? -5.040 11.010 2.159 1.00 96.69 80 TYR A N 1
ATOM 639 C CA . TYR A 1 80 ? -5.554 12.083 2.999 1.00 96.69 80 TYR A CA 1
ATOM 640 C C . TYR A 1 80 ? -5.766 11.575 4.423 1.00 96.69 80 TYR A C 1
ATOM 642 O O . TYR A 1 80 ? -6.590 10.690 4.661 1.00 96.69 80 TYR A O 1
ATOM 650 N N . ARG A 1 81 ? -5.016 12.142 5.366 1.00 95.69 81 ARG A N 1
ATOM 651 C CA . ARG A 1 81 ? -4.980 11.774 6.778 1.00 95.69 81 ARG A CA 1
ATOM 652 C C . ARG A 1 81 ? -5.522 12.903 7.652 1.00 95.69 81 ARG A C 1
ATOM 654 O O . ARG A 1 81 ? -5.107 14.052 7.533 1.00 95.69 81 ARG A O 1
ATOM 661 N N . THR A 1 82 ? -6.404 12.544 8.576 1.00 94.00 82 THR A N 1
ATOM 662 C CA . THR A 1 82 ? -6.876 13.394 9.677 1.00 94.00 82 THR A CA 1
ATOM 663 C C . THR A 1 82 ? -6.286 12.900 11.007 1.00 94.00 82 THR A C 1
ATOM 665 O O . THR A 1 82 ? -5.328 12.129 11.017 1.00 94.00 82 THR A O 1
ATOM 668 N N . SER A 1 83 ? -6.833 13.324 12.149 1.00 93.31 83 SER A N 1
ATOM 669 C CA . SER A 1 83 ? -6.376 12.864 13.467 1.00 93.31 83 SER A CA 1
ATOM 670 C C . SER A 1 83 ? -6.557 11.355 13.679 1.00 93.31 83 SER A C 1
ATOM 672 O O . SER A 1 83 ? -5.732 10.720 14.332 1.00 93.31 83 SER A O 1
ATOM 674 N N . ASN A 1 84 ? -7.630 10.781 13.128 1.00 95.00 84 ASN A N 1
ATOM 675 C CA . ASN A 1 84 ? -8.062 9.412 13.424 1.00 95.00 84 ASN A CA 1
ATOM 676 C C . ASN A 1 84 ? -8.394 8.593 12.178 1.00 95.00 84 ASN A C 1
ATOM 678 O O . ASN A 1 84 ? -8.775 7.432 12.313 1.00 95.00 84 ASN A O 1
ATOM 682 N N . THR A 1 85 ? -8.303 9.181 10.985 1.00 95.88 85 THR A N 1
ATOM 683 C CA . THR A 1 85 ? -8.653 8.505 9.735 1.00 95.88 85 THR A CA 1
ATOM 684 C C . THR A 1 85 ? -7.604 8.725 8.662 1.00 95.88 85 THR A C 1
ATOM 686 O O . THR A 1 85 ? -6.981 9.783 8.602 1.00 95.88 85 THR A O 1
ATOM 689 N N . GLU A 1 86 ? -7.483 7.774 7.744 1.00 96.00 86 GLU A N 1
ATOM 690 C CA . GLU A 1 86 ? -6.731 7.935 6.501 1.00 96.00 86 GLU A CA 1
ATOM 691 C C . GLU A 1 86 ? -7.494 7.317 5.346 1.00 96.00 86 GLU A C 1
ATOM 693 O O . GLU A 1 86 ? -8.036 6.226 5.460 1.00 96.00 86 GLU A O 1
ATOM 698 N N . THR A 1 87 ? -7.560 8.023 4.227 1.00 96.56 87 THR A N 1
ATOM 699 C CA . THR A 1 87 ? -8.064 7.481 2.966 1.00 96.56 87 THR A CA 1
ATOM 700 C C . THR A 1 87 ? -6.947 7.534 1.952 1.00 96.56 87 THR A C 1
ATOM 702 O O . THR A 1 87 ? -6.378 8.596 1.729 1.00 96.56 87 THR A O 1
ATOM 705 N N . THR A 1 88 ? -6.640 6.399 1.341 1.00 95.50 88 THR A N 1
ATOM 706 C CA . THR A 1 88 ? -5.595 6.268 0.335 1.00 95.50 88 THR A CA 1
ATOM 707 C C . THR A 1 88 ? -6.171 5.682 -0.938 1.00 95.50 88 THR A C 1
ATOM 709 O O . THR A 1 88 ? -6.794 4.627 -0.903 1.00 95.50 88 THR A O 1
ATOM 712 N N . ILE A 1 89 ? -5.925 6.330 -2.067 1.00 94.44 89 ILE A N 1
ATOM 713 C CA . ILE A 1 89 ? -6.135 5.758 -3.396 1.00 94.44 89 ILE A CA 1
ATOM 714 C C . ILE A 1 89 ? -4.757 5.374 -3.917 1.00 94.44 89 ILE A C 1
ATOM 716 O O . ILE A 1 89 ? -3.856 6.208 -3.895 1.00 94.44 89 ILE A O 1
ATOM 720 N N . PHE A 1 90 ? -4.576 4.135 -4.356 1.00 92.12 90 PHE A N 1
ATOM 721 C CA . PHE A 1 90 ? -3.280 3.615 -4.786 1.00 92.12 90 PHE A CA 1
ATOM 722 C C . PHE A 1 90 ? -3.390 2.864 -6.111 1.00 92.12 90 PHE A C 1
ATOM 724 O O . PHE A 1 90 ? -4.440 2.333 -6.471 1.00 92.12 90 PHE A O 1
ATOM 731 N N . SER A 1 91 ? -2.281 2.804 -6.836 1.00 90.94 91 SER A N 1
ATOM 732 C CA . SER A 1 91 ? -2.128 2.038 -8.063 1.00 90.94 91 SER A CA 1
ATOM 733 C C . SER A 1 91 ? -0.740 1.425 -8.101 1.00 90.94 91 SER A C 1
ATOM 735 O O . SER A 1 91 ? 0.264 2.121 -7.938 1.00 90.94 91 SER A O 1
ATOM 737 N N . ARG A 1 92 ? -0.701 0.114 -8.351 1.00 84.50 92 ARG A N 1
ATOM 738 C CA . ARG A 1 92 ? 0.516 -0.693 -8.465 1.00 84.50 92 ARG A CA 1
ATOM 739 C C . ARG A 1 92 ? 1.386 -0.631 -7.206 1.00 84.50 92 ARG A C 1
ATOM 741 O O . ARG A 1 92 ? 2.604 -0.534 -7.293 1.00 84.50 92 ARG A O 1
ATOM 748 N N . GLU A 1 93 ? 0.754 -0.694 -6.032 1.00 78.75 93 GLU A N 1
ATOM 749 C CA . GLU A 1 93 ? 1.447 -0.713 -4.736 1.00 78.75 93 GLU A CA 1
ATOM 750 C C . GLU A 1 93 ? 0.946 -1.839 -3.827 1.00 78.75 93 GLU A C 1
ATOM 752 O O . GLU A 1 93 ? -0.254 -2.064 -3.672 1.00 78.75 93 GLU A O 1
ATOM 757 N N . ASP A 1 94 ? 1.889 -2.534 -3.192 1.00 70.19 94 ASP A N 1
ATOM 758 C CA . ASP A 1 94 ? 1.661 -3.667 -2.291 1.00 70.19 94 ASP A CA 1
ATOM 759 C C . ASP A 1 94 ? 1.620 -3.257 -0.803 1.00 70.19 94 ASP A C 1
ATOM 761 O O . ASP A 1 94 ? 1.007 -3.936 0.027 1.00 70.19 94 ASP A O 1
ATOM 765 N N . ARG A 1 95 ? 2.237 -2.119 -0.458 1.00 70.25 95 ARG A N 1
ATOM 766 C CA . ARG A 1 95 ? 2.371 -1.616 0.920 1.00 70.25 95 ARG A CA 1
ATOM 767 C C . ARG A 1 95 ? 1.041 -1.349 1.630 1.00 70.25 95 ARG A C 1
ATOM 769 O O . ARG A 1 95 ? 0.989 -1.335 2.857 1.00 70.25 95 ARG A O 1
ATOM 776 N N . PHE A 1 96 ? -0.028 -1.100 0.873 1.00 73.00 96 PHE A N 1
ATOM 777 C CA . PHE A 1 96 ? -1.342 -0.761 1.425 1.00 73.00 96 PHE A CA 1
ATOM 778 C C . PHE A 1 96 ? -2.173 -1.977 1.793 1.00 73.00 96 PHE A C 1
ATOM 780 O O . PHE A 1 96 ? -3.233 -1.826 2.395 1.00 73.00 96 PHE A O 1
ATOM 787 N N . TRP A 1 97 ? -1.698 -3.180 1.507 1.00 70.12 97 TRP A N 1
ATOM 788 C CA . TRP A 1 97 ? -2.388 -4.382 1.927 1.00 70.12 97 TRP A CA 1
ATOM 789 C C . TRP A 1 97 ? -2.169 -4.633 3.412 1.00 70.12 97 TRP A C 1
ATOM 791 O O . TRP A 1 97 ? -1.075 -4.445 3.944 1.00 70.12 97 TRP A O 1
ATOM 801 N N . ILE A 1 98 ? -3.221 -5.071 4.099 1.00 63.88 98 ILE A N 1
ATOM 802 C CA . ILE A 1 98 ? -3.071 -5.515 5.482 1.00 63.88 98 ILE A CA 1
ATOM 803 C C . ILE A 1 98 ? -2.176 -6.752 5.453 1.00 63.88 98 ILE A C 1
ATOM 805 O O . ILE A 1 98 ? -2.351 -7.620 4.590 1.00 63.88 98 ILE A O 1
ATOM 809 N N . SER A 1 99 ? -1.223 -6.848 6.386 1.00 57.38 99 SER A N 1
ATOM 810 C CA . SER A 1 99 ? -0.627 -8.147 6.677 1.00 57.38 99 SER A CA 1
ATOM 811 C C . SER A 1 99 ? -1.800 -9.058 6.998 1.00 57.38 99 SER A C 1
ATOM 813 O O . SER A 1 99 ? -2.558 -8.796 7.923 1.00 57.38 99 SER A O 1
ATOM 815 N N . SER A 1 100 ? -2.061 -10.024 6.127 1.00 51.34 100 SER A N 1
ATOM 816 C CA . SER A 1 100 ? -3.189 -10.923 6.275 1.00 51.34 100 SER A CA 1
ATOM 817 C C . SER A 1 100 ? -2.679 -12.113 7.067 1.00 51.34 100 SER A C 1
ATOM 819 O O . SER A 1 100 ? -2.034 -12.990 6.496 1.00 51.34 100 SER A O 1
ATOM 821 N N . PRO A 1 101 ? -2.913 -12.172 8.384 1.00 46.66 101 PRO A N 1
ATOM 822 C CA . PRO A 1 101 ? -2.551 -13.332 9.170 1.00 46.66 101 PRO A CA 1
ATOM 823 C C . PRO A 1 101 ? -3.515 -14.504 8.928 1.00 46.66 101 PRO A C 1
ATOM 825 O O . PRO A 1 101 ? -3.557 -15.371 9.793 1.00 46.66 101 PRO A O 1
ATOM 828 N N . LEU A 1 102 ? -4.306 -14.498 7.840 1.00 56.94 102 LEU A N 1
ATOM 829 C CA . LEU A 1 102 ? -5.341 -15.480 7.488 1.00 56.94 102 LEU A CA 1
ATOM 830 C C . LEU A 1 102 ? -4.740 -16.860 7.200 1.00 56.94 102 LEU A C 1
ATOM 832 O O . LEU A 1 102 ? -4.769 -17.271 6.048 1.00 56.94 102 LEU A O 1
ATOM 836 N N . LEU A 1 103 ? -4.092 -17.488 8.189 1.00 54.50 103 LEU A N 1
ATOM 837 C CA . LEU A 1 103 ? -3.468 -18.824 8.227 1.00 54.50 103 LEU A CA 1
ATOM 838 C C . LEU A 1 103 ? -2.916 -19.369 6.889 1.00 54.50 103 LEU A C 1
ATOM 840 O O . LEU A 1 103 ? -2.906 -20.574 6.660 1.00 54.50 103 LEU A O 1
ATOM 844 N N . PHE A 1 104 ? -2.472 -18.490 5.989 1.00 58.62 104 PHE A N 1
ATOM 845 C CA . PHE A 1 104 ? -2.225 -18.780 4.574 1.00 58.62 104 PHE A CA 1
ATOM 846 C C . PHE A 1 104 ? -3.384 -19.485 3.820 1.00 58.62 104 PHE A C 1
ATOM 848 O O . PHE A 1 104 ? -3.162 -20.042 2.748 1.00 58.62 104 PHE A O 1
ATOM 855 N N . LEU A 1 105 ? -4.631 -19.415 4.315 1.00 55.72 105 LEU A N 1
ATOM 856 C CA . LEU A 1 105 ? -5.841 -19.927 3.642 1.00 55.72 105 LEU A CA 1
ATOM 857 C C . LEU A 1 105 ? -6.096 -19.235 2.297 1.00 55.72 105 LEU A C 1
ATOM 859 O O . LEU A 1 105 ? -6.764 -19.779 1.415 1.00 55.72 105 LEU A O 1
ATOM 863 N N . VAL A 1 106 ? -5.568 -18.023 2.139 1.00 57.72 106 VAL A N 1
ATOM 864 C CA . VAL A 1 106 ? -5.597 -17.268 0.891 1.00 57.72 106 VAL A CA 1
ATOM 865 C C . VAL A 1 106 ? -4.168 -16.928 0.502 1.00 57.72 106 VAL A C 1
ATOM 867 O O . VAL A 1 106 ? -3.432 -16.334 1.290 1.00 57.72 106 VAL A O 1
ATOM 870 N N . ASN A 1 107 ? -3.785 -17.262 -0.730 1.00 64.81 107 ASN A N 1
ATOM 871 C CA . ASN A 1 107 ? -2.497 -16.853 -1.278 1.00 64.81 107 ASN A CA 1
ATOM 872 C C . ASN A 1 107 ? -2.433 -15.313 -1.363 1.00 64.81 107 ASN A C 1
ATOM 874 O O . ASN A 1 107 ? -3.162 -14.690 -2.144 1.00 64.81 107 ASN A O 1
ATOM 878 N N . THR A 1 108 ? -1.566 -14.705 -0.551 1.00 64.31 108 THR A N 1
ATOM 879 C CA . THR A 1 108 ? -1.419 -13.248 -0.423 1.00 64.31 108 THR A CA 1
ATOM 880 C C . THR A 1 108 ? -0.905 -12.587 -1.693 1.00 64.31 108 THR A C 1
ATOM 882 O O . THR A 1 108 ? -1.361 -11.498 -2.026 1.00 64.31 108 THR A O 1
ATOM 885 N N . ASP A 1 109 ? -0.032 -13.250 -2.444 1.00 63.31 109 ASP A N 1
ATOM 886 C CA . ASP A 1 109 ? 0.562 -12.702 -3.671 1.00 63.31 109 ASP A CA 1
ATOM 887 C C . ASP A 1 109 ? -0.491 -12.608 -4.770 1.00 63.31 109 ASP A C 1
ATOM 889 O O . ASP A 1 109 ? -0.562 -11.644 -5.532 1.00 63.31 109 ASP A O 1
ATOM 893 N N . ARG A 1 110 ? -1.409 -13.578 -4.787 1.00 61.50 110 ARG A N 1
ATOM 894 C CA . ARG A 1 110 ? -2.596 -13.500 -5.627 1.00 61.50 110 ARG A CA 1
ATOM 895 C C . ARG A 1 110 ? -3.539 -12.393 -5.162 1.00 61.50 110 ARG A C 1
ATOM 897 O O . ARG A 1 110 ? -4.123 -11.737 -6.016 1.00 61.50 110 ARG A O 1
ATOM 904 N N . VAL A 1 111 ? -3.744 -12.190 -3.853 1.00 62.62 111 VAL A N 1
ATOM 905 C CA . VAL A 1 111 ? -4.593 -11.103 -3.299 1.00 62.62 111 VAL A CA 1
ATOM 906 C C . VAL A 1 111 ? -4.098 -9.726 -3.726 1.00 62.62 111 VAL A C 1
ATOM 908 O O . VAL A 1 111 ? -4.923 -8.906 -4.106 1.00 62.62 111 VAL A O 1
ATOM 911 N N . LYS A 1 112 ? -2.784 -9.522 -3.741 1.00 66.12 112 LYS A N 1
ATOM 912 C CA . LYS A 1 112 ? -2.131 -8.257 -4.094 1.00 66.12 112 LYS A CA 1
ATOM 913 C C . LYS A 1 112 ? -1.933 -8.033 -5.601 1.00 66.12 112 LYS A C 1
ATOM 915 O O . LYS A 1 112 ? -1.441 -6.977 -5.986 1.00 66.12 112 LYS A O 1
ATOM 920 N N . ASP A 1 113 ? -2.298 -9.009 -6.441 1.00 67.31 113 ASP A N 1
ATOM 921 C CA . ASP A 1 113 ? -1.961 -9.049 -7.878 1.00 67.31 113 ASP A CA 1
ATOM 922 C C . ASP A 1 113 ? -0.455 -8.837 -8.118 1.00 67.31 113 ASP A C 1
ATOM 924 O O . ASP A 1 113 ? -0.052 -7.987 -8.907 1.00 67.31 113 ASP A O 1
ATOM 928 N N . ASP A 1 114 ? 0.373 -9.589 -7.382 1.00 67.31 114 ASP A N 1
ATOM 929 C CA . ASP A 1 114 ? 1.828 -9.379 -7.283 1.00 67.31 114 ASP A CA 1
ATOM 930 C C . ASP A 1 114 ? 2.659 -10.502 -7.934 1.00 67.31 114 ASP A C 1
ATOM 932 O O . ASP A 1 114 ? 3.877 -10.569 -7.812 1.00 67.31 114 ASP A O 1
ATOM 936 N N . ALA A 1 115 ? 2.018 -11.406 -8.685 1.00 61.88 115 ALA A N 1
ATOM 937 C CA . ALA A 1 115 ? 2.706 -12.543 -9.311 1.00 61.88 115 ALA A CA 1
ATOM 938 C C . ALA A 1 115 ? 3.851 -12.129 -10.267 1.00 61.88 115 ALA A C 1
ATOM 940 O O . ALA A 1 115 ? 4.715 -12.942 -10.575 1.00 61.88 115 ALA A O 1
ATOM 941 N N . TRP A 1 116 ? 3.840 -10.879 -10.748 1.00 60.91 116 TRP A N 1
ATOM 942 C CA . TRP A 1 116 ? 4.868 -10.289 -11.613 1.00 60.91 116 TRP A CA 1
ATOM 943 C C . TRP A 1 116 ? 5.093 -8.809 -11.250 1.00 60.91 116 TRP A C 1
ATOM 945 O O . TRP A 1 116 ? 5.109 -7.946 -12.134 1.00 60.91 116 TRP A O 1
ATOM 955 N N . GLY A 1 117 ? 5.182 -8.521 -9.950 1.00 64.94 117 GLY A N 1
ATOM 956 C CA . GLY A 1 117 ? 5.240 -7.168 -9.394 1.00 64.94 117 GLY A CA 1
ATOM 957 C C . GLY A 1 117 ? 3.852 -6.573 -9.127 1.00 64.94 117 GLY A C 1
ATOM 958 O O . GLY A 1 117 ? 2.861 -7.068 -9.677 1.00 64.94 117 GLY A O 1
ATOM 959 N N . PRO A 1 118 ? 3.768 -5.499 -8.320 1.00 68.50 118 PRO A N 1
ATOM 960 C CA . PRO A 1 118 ? 2.506 -5.005 -7.796 1.00 68.50 118 PRO A CA 1
ATOM 961 C C . PRO A 1 118 ? 1.673 -4.386 -8.914 1.00 68.50 118 PRO A C 1
ATOM 963 O O . PRO A 1 118 ? 2.094 -3.454 -9.603 1.00 68.50 118 PRO A O 1
ATOM 966 N N . LYS A 1 119 ? 0.467 -4.916 -9.112 1.00 75.75 119 LYS A N 1
ATOM 967 C CA . LYS A 1 119 ? -0.476 -4.433 -10.135 1.00 75.75 119 LYS A CA 1
ATOM 968 C C . LYS A 1 119 ? -1.832 -4.036 -9.572 1.00 75.75 119 LYS A C 1
ATOM 970 O O . LYS A 1 119 ? -2.637 -3.474 -10.313 1.00 75.75 119 LYS A O 1
ATOM 975 N N . ALA A 1 120 ? -2.068 -4.292 -8.288 1.00 74.06 120 ALA A N 1
ATOM 976 C CA . ALA A 1 120 ? -3.292 -3.897 -7.619 1.00 74.06 120 ALA A CA 1
ATOM 977 C C . ALA A 1 120 ? -3.466 -2.378 -7.616 1.00 74.06 120 ALA A C 1
ATOM 979 O O . ALA A 1 120 ? -2.552 -1.620 -7.292 1.00 74.06 120 ALA A O 1
ATOM 980 N N . GLU A 1 121 ? -4.676 -1.947 -7.931 1.00 88.25 121 GLU A N 1
ATOM 981 C CA . GLU A 1 121 ? -5.134 -0.575 -7.763 1.00 88.25 121 GLU A CA 1
ATOM 982 C C . GLU A 1 121 ? -6.390 -0.583 -6.900 1.00 88.25 121 GLU A C 1
ATOM 984 O O . GLU A 1 121 ? -7.120 -1.577 -6.861 1.00 88.25 121 GLU A O 1
ATOM 989 N N . GLY A 1 122 ? -6.621 0.471 -6.131 1.00 90.88 122 GLY A N 1
ATOM 990 C CA . GLY A 1 122 ? -7.717 0.451 -5.181 1.00 90.88 122 GLY A CA 1
ATOM 991 C C . GLY A 1 122 ? -7.780 1.641 -4.252 1.00 90.88 122 GLY A C 1
ATOM 992 O O . GLY A 1 122 ? -7.021 2.605 -4.354 1.00 90.88 122 GLY A O 1
ATOM 993 N N . VAL A 1 123 ? -8.721 1.536 -3.325 1.00 93.38 123 VAL A N 1
ATOM 994 C CA . VAL A 1 123 ? -8.942 2.490 -2.249 1.00 93.38 123 VAL A CA 1
ATOM 995 C C . VAL A 1 123 ? -8.811 1.757 -0.925 1.00 93.38 123 VAL A C 1
ATOM 997 O O . VAL A 1 123 ? -9.347 0.663 -0.749 1.00 93.38 123 VAL A O 1
ATOM 1000 N N . ARG A 1 124 ? -8.108 2.380 0.013 1.00 93.19 124 ARG A N 1
ATOM 1001 C CA . ARG A 1 124 ? -7.983 1.964 1.401 1.00 93.19 124 ARG A CA 1
ATOM 1002 C C . ARG A 1 124 ? -8.500 3.066 2.311 1.00 93.19 124 ARG A C 1
ATOM 1004 O O . ARG A 1 124 ? -8.216 4.238 2.089 1.00 93.19 124 ARG A O 1
ATOM 1011 N N . MET A 1 125 ? -9.226 2.681 3.347 1.00 95.00 125 MET A N 1
ATOM 1012 C CA . MET A 1 125 ? -9.662 3.560 4.420 1.00 95.00 125 MET A CA 1
ATOM 1013 C C . MET A 1 125 ? -9.240 2.956 5.749 1.00 95.00 125 MET A C 1
ATOM 1015 O O . MET A 1 125 ? -9.497 1.781 5.994 1.00 95.00 125 MET A O 1
ATOM 1019 N N . ASP A 1 126 ? -8.624 3.755 6.603 1.00 94.69 126 ASP A N 1
ATOM 1020 C CA . ASP A 1 126 ? -8.239 3.392 7.957 1.00 94.69 126 ASP A CA 1
ATOM 1021 C C . ASP A 1 126 ? -8.922 4.317 8.961 1.00 94.69 126 ASP A C 1
ATOM 1023 O O . ASP A 1 126 ? -9.102 5.512 8.720 1.00 94.69 126 ASP A O 1
ATOM 1027 N N . LEU A 1 127 ? -9.267 3.746 10.107 1.00 95.81 127 LEU A N 1
ATOM 1028 C CA . LEU A 1 127 ? -9.754 4.415 11.300 1.00 95.81 127 LEU A CA 1
ATOM 1029 C C . LEU A 1 127 ? -8.940 3.881 12.477 1.00 95.81 127 LEU A C 1
ATOM 1031 O O . LEU A 1 127 ? -8.847 2.667 12.656 1.00 95.81 127 LEU A O 1
ATOM 1035 N N . TRP A 1 128 ? -8.391 4.757 13.308 1.00 94.38 128 TRP A N 1
ATOM 1036 C CA . TRP A 1 128 ? -7.692 4.363 14.529 1.00 94.38 128 TRP A CA 1
ATOM 1037 C C . TRP A 1 128 ? -8.143 5.185 15.728 1.00 94.38 128 TRP A C 1
ATOM 1039 O O . TRP A 1 128 ? -8.530 6.350 15.628 1.00 94.38 128 TRP A O 1
ATOM 1049 N N . GLU A 1 129 ? -8.086 4.539 16.890 1.00 88.06 129 GLU A N 1
ATOM 1050 C CA . GLU A 1 129 ? -8.301 5.147 18.206 1.00 88.06 129 GLU A CA 1
ATOM 1051 C C . GLU A 1 129 ? -9.659 5.838 18.404 1.00 88.06 129 GLU A C 1
ATOM 1053 O O . GLU A 1 129 ? -9.876 6.525 19.403 1.00 88.06 129 GLU A O 1
ATOM 1058 N N . TRP A 1 130 ? -10.641 5.597 17.533 1.00 89.69 130 TRP A N 1
ATOM 1059 C CA . TRP A 1 130 ? -11.969 6.176 17.699 1.00 89.69 130 TRP A CA 1
ATOM 1060 C C . TRP A 1 130 ? -12.735 5.419 18.779 1.00 89.69 130 TRP A C 1
ATOM 1062 O O . TRP A 1 130 ? -13.278 4.343 18.543 1.00 89.69 130 TRP A O 1
ATOM 1072 N N . LYS A 1 131 ? -12.724 5.941 20.012 1.00 89.50 131 LYS A N 1
ATOM 1073 C CA . LYS A 1 131 ? -13.291 5.261 21.193 1.00 89.50 131 LYS A CA 1
ATOM 1074 C C . LYS A 1 131 ? -12.742 3.834 21.357 1.00 89.50 131 LYS A C 1
ATOM 1076 O O . LYS A 1 131 ? -13.469 2.924 21.750 1.00 89.50 131 LYS A O 1
ATOM 1081 N N . GLY A 1 132 ? -11.466 3.617 21.027 1.00 90.56 132 GLY A N 1
ATOM 1082 C CA . GLY A 1 132 ? -10.803 2.306 21.066 1.00 90.56 132 GLY A CA 1
ATOM 1083 C C . GLY A 1 132 ? -11.148 1.359 19.910 1.00 90.56 132 GLY A C 1
ATOM 1084 O O . GLY A 1 132 ? -10.771 0.189 19.974 1.00 90.56 132 GLY A O 1
ATOM 1085 N N . PHE A 1 133 ? -11.864 1.825 18.884 1.00 93.88 133 PHE A N 1
ATOM 1086 C CA . PHE A 1 133 ? -12.031 1.101 17.626 1.00 93.88 133 PHE A CA 1
ATOM 1087 C C . PHE A 1 133 ? -10.878 1.381 16.663 1.00 93.88 133 PHE A C 1
ATOM 1089 O O . PHE A 1 133 ? -10.355 2.493 16.590 1.00 93.88 133 PHE A O 1
ATOM 1096 N N . TYR A 1 134 ? -10.533 0.347 15.910 1.00 94.19 134 TYR A N 1
ATOM 1097 C CA . TYR A 1 134 ? -9.600 0.360 14.800 1.00 94.19 134 TYR A CA 1
ATOM 1098 C C . TYR A 1 134 ? -10.281 -0.363 13.648 1.00 94.19 134 TYR A C 1
ATOM 1100 O O . TYR A 1 134 ? -10.794 -1.463 13.844 1.00 94.19 134 TYR A O 1
ATOM 1108 N N . ALA A 1 135 ? -10.319 0.236 12.471 1.00 93.75 135 ALA A N 1
ATOM 1109 C CA . ALA A 1 135 ? -10.916 -0.389 11.305 1.00 93.75 135 ALA A CA 1
ATOM 1110 C C . ALA A 1 135 ? -10.068 -0.117 10.073 1.00 93.75 135 ALA A C 1
ATOM 1112 O O . ALA A 1 135 ? -9.506 0.966 9.938 1.00 93.75 135 ALA A O 1
ATOM 1113 N N . THR A 1 136 ? -10.021 -1.081 9.164 1.00 92.88 136 THR A N 1
ATOM 1114 C CA . THR A 1 136 ? -9.436 -0.891 7.840 1.00 92.88 136 THR A CA 1
ATOM 1115 C C . THR A 1 136 ? -10.374 -1.486 6.807 1.00 92.88 136 THR A C 1
ATOM 1117 O O . THR A 1 136 ? -10.819 -2.618 6.958 1.00 92.88 136 TH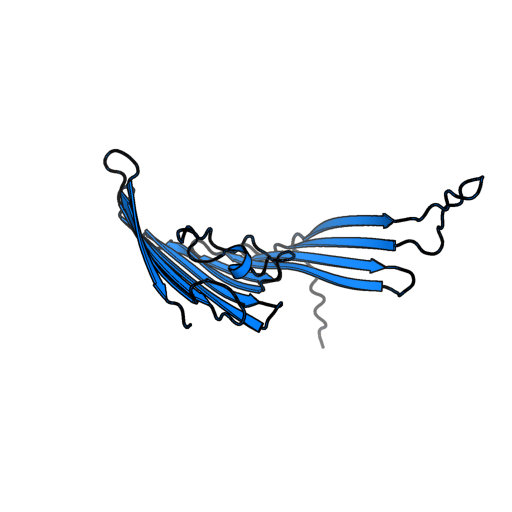R A O 1
ATOM 1120 N N . ALA A 1 137 ? -10.652 -0.761 5.734 1.00 93.12 137 ALA A N 1
ATOM 1121 C CA . ALA A 1 137 ? -11.360 -1.269 4.570 1.00 93.12 137 ALA A CA 1
ATOM 1122 C C . ALA A 1 137 ? -10.492 -1.083 3.325 1.00 93.12 137 ALA A C 1
ATOM 1124 O O . ALA A 1 137 ? -9.857 -0.046 3.163 1.00 93.12 137 ALA A O 1
ATOM 1125 N N . ILE A 1 138 ? -10.459 -2.080 2.447 1.00 90.81 138 ILE A N 1
ATOM 1126 C CA . ILE A 1 138 ? -9.755 -2.048 1.168 1.00 90.81 138 ILE A CA 1
ATOM 1127 C C . ILE A 1 138 ? -10.708 -2.573 0.103 1.00 90.81 138 ILE A C 1
ATOM 1129 O O . ILE A 1 138 ? -11.266 -3.658 0.250 1.00 90.81 138 ILE A O 1
ATOM 1133 N N . ALA A 1 139 ? -10.862 -1.819 -0.976 1.00 90.44 139 ALA A N 1
ATOM 1134 C CA . ALA A 1 139 ? -11.468 -2.281 -2.215 1.00 90.44 139 ALA A CA 1
ATOM 1135 C C . ALA A 1 139 ? -10.415 -2.148 -3.311 1.00 90.44 139 ALA A C 1
ATOM 1137 O O . ALA A 1 139 ? -9.874 -1.062 -3.519 1.00 90.44 139 ALA A O 1
ATOM 1138 N N . SER A 1 140 ? -10.095 -3.244 -3.985 1.00 86.81 140 SER A N 1
ATOM 1139 C CA . SER A 1 140 ? -9.052 -3.279 -5.001 1.00 86.81 140 SER A CA 1
ATOM 1140 C C . SER A 1 140 ? -9.511 -4.029 -6.238 1.00 86.81 140 SER A C 1
ATOM 1142 O O . SER A 1 140 ? -10.218 -5.031 -6.146 1.00 86.81 140 SER A O 1
ATOM 1144 N N . LYS A 1 141 ? -9.069 -3.535 -7.389 1.00 84.38 141 LYS A N 1
ATOM 1145 C CA . LYS A 1 141 ? -9.226 -4.149 -8.696 1.00 84.38 141 LYS A CA 1
ATOM 1146 C C . LYS A 1 141 ? -7.869 -4.652 -9.189 1.00 84.38 141 LYS A C 1
ATOM 1148 O O . LYS A 1 141 ? -6.841 -4.000 -8.996 1.00 84.38 141 LYS A O 1
ATOM 1153 N N . PHE A 1 142 ? -7.866 -5.813 -9.832 1.00 74.50 142 PHE A N 1
ATOM 1154 C CA . PHE A 1 142 ? -6.681 -6.364 -10.485 1.00 74.50 142 PHE A CA 1
ATOM 1155 C C . PHE A 1 142 ? -6.630 -5.959 -11.940 1.00 74.50 142 PHE A C 1
ATOM 1157 O O . PHE A 1 142 ? -7.638 -5.982 -12.648 1.00 74.50 142 PHE A O 1
ATOM 1164 N N . ARG A 1 143 ? -5.415 -5.700 -12.416 1.00 70.88 143 ARG A N 1
ATOM 1165 C CA . ARG A 1 143 ? -5.180 -5.457 -13.839 1.00 70.88 143 ARG A CA 1
ATOM 1166 C C . ARG A 1 143 ? -4.967 -6.737 -14.623 1.00 70.88 143 ARG A C 1
ATOM 1168 O O . ARG A 1 143 ? -5.210 -6.746 -15.823 1.00 70.88 143 ARG A O 1
ATOM 1175 N N . THR A 1 144 ? -4.494 -7.804 -13.981 1.00 68.56 144 THR A N 1
ATOM 1176 C CA . THR A 1 144 ? -4.065 -9.000 -14.717 1.00 68.56 144 THR A CA 1
ATOM 1177 C C . THR A 1 144 ? -5.241 -9.817 -15.286 1.00 68.56 144 THR A C 1
ATOM 1179 O O . THR A 1 144 ? -5.079 -10.431 -16.336 1.00 68.56 144 THR A O 1
ATOM 1182 N N . TRP A 1 145 ? -6.412 -9.844 -14.636 1.00 69.12 145 TRP A N 1
ATOM 1183 C CA . TRP A 1 145 ? -7.545 -10.699 -15.054 1.00 69.12 145 TRP A CA 1
ATOM 1184 C C . TRP A 1 145 ? -8.934 -10.178 -14.628 1.00 69.12 145 TRP A C 1
ATOM 1186 O O . TRP A 1 145 ? -9.859 -10.966 -14.459 1.00 69.12 145 TRP A O 1
ATOM 1196 N N . ASP A 1 146 ? -9.080 -8.854 -14.476 1.00 71.00 146 ASP A N 1
ATOM 1197 C CA . ASP A 1 146 ? -10.358 -8.163 -14.193 1.00 71.00 146 ASP A CA 1
ATOM 1198 C C . ASP A 1 146 ? -11.115 -8.703 -12.959 1.00 71.00 146 ASP A C 1
ATOM 1200 O O . ASP A 1 146 ? -12.337 -8.811 -12.945 1.00 71.00 146 ASP A O 1
ATOM 1204 N N . GLY A 1 147 ? -10.368 -9.082 -11.917 1.00 76.12 147 GLY A N 1
ATOM 1205 C CA . GLY A 1 147 ? -10.913 -9.518 -10.631 1.00 76.12 147 GLY A CA 1
ATOM 1206 C C . GLY A 1 147 ? -10.911 -8.402 -9.587 1.00 76.12 147 GLY A C 1
ATOM 1207 O O . GLY A 1 147 ? -10.177 -7.420 -9.703 1.00 76.12 147 GLY A O 1
ATOM 1208 N N . GLU A 1 148 ? -11.696 -8.587 -8.530 1.00 84.12 148 GLU A N 1
ATOM 1209 C CA . GLU A 1 148 ? -11.824 -7.630 -7.429 1.00 84.12 148 GLU A CA 1
ATOM 1210 C C . GLU A 1 148 ? -11.561 -8.304 -6.081 1.00 84.12 148 GLU A C 1
ATOM 1212 O O . GLU A 1 148 ? -11.860 -9.487 -5.878 1.00 84.12 148 GLU A O 1
ATOM 1217 N N . ALA A 1 149 ? -11.016 -7.539 -5.138 1.00 83.19 149 ALA A N 1
ATOM 1218 C CA . ALA A 1 149 ? -10.857 -7.927 -3.748 1.00 83.19 149 ALA A CA 1
ATOM 1219 C C . ALA A 1 149 ? -11.387 -6.850 -2.813 1.00 83.19 149 ALA A C 1
ATOM 1221 O O . ALA A 1 149 ? -11.070 -5.668 -2.934 1.00 83.19 149 ALA A O 1
ATOM 1222 N N . TYR A 1 150 ? -12.131 -7.310 -1.820 1.00 87.81 150 TYR A N 1
ATOM 1223 C CA . TYR A 1 150 ? -12.647 -6.509 -0.733 1.00 87.81 150 TYR A CA 1
ATOM 1224 C C . TYR A 1 150 ? -12.129 -7.078 0.571 1.00 87.81 150 TYR A C 1
ATOM 1226 O O . TYR A 1 150 ? -12.221 -8.280 0.823 1.00 87.81 150 TYR A O 1
ATOM 1234 N N . LEU A 1 151 ? -11.599 -6.210 1.413 1.00 87.88 151 LEU A N 1
ATOM 1235 C CA . LEU A 1 151 ? -11.134 -6.565 2.734 1.00 87.88 151 LEU A CA 1
ATOM 1236 C C . LEU A 1 151 ? -11.685 -5.548 3.722 1.00 87.88 151 LEU A C 1
ATOM 1238 O O . LEU A 1 151 ? -11.624 -4.350 3.477 1.00 87.88 151 LEU A O 1
ATOM 1242 N N . ALA A 1 152 ? -12.213 -6.023 4.839 1.00 91.06 152 ALA A N 1
ATOM 1243 C CA . ALA A 1 152 ? -12.606 -5.187 5.957 1.00 91.06 152 ALA A CA 1
ATOM 1244 C C . ALA A 1 152 ? -12.083 -5.806 7.250 1.00 91.06 152 ALA A C 1
ATOM 1246 O O . ALA A 1 152 ? -12.227 -7.005 7.470 1.00 91.06 152 ALA A O 1
ATOM 1247 N N . SER A 1 153 ? -11.489 -5.002 8.116 1.00 90.81 153 SER A N 1
ATOM 1248 C CA . SER A 1 153 ? -11.127 -5.371 9.474 1.00 90.81 153 SER A CA 1
ATOM 1249 C C . SER A 1 153 ? -11.767 -4.393 10.446 1.00 90.81 153 SER A C 1
ATOM 1251 O O . SER A 1 153 ? -11.872 -3.197 10.175 1.00 90.81 153 SER A O 1
ATOM 1253 N N . LEU A 1 154 ? -12.213 -4.915 11.581 1.00 93.50 154 LEU A N 1
ATOM 1254 C CA . LEU A 1 154 ? -12.729 -4.127 12.687 1.00 93.50 154 LEU A CA 1
ATOM 1255 C C . LEU A 1 154 ? -12.234 -4.741 13.983 1.00 93.50 154 LEU A C 1
ATOM 1257 O O . LEU A 1 154 ? -12.522 -5.899 14.271 1.00 93.50 154 LEU A O 1
ATOM 1261 N N . THR A 1 155 ? -11.548 -3.937 14.775 1.00 92.94 155 THR A N 1
ATOM 1262 C CA . THR A 1 155 ? -10.954 -4.311 16.047 1.00 92.94 155 THR A CA 1
ATOM 1263 C C . THR A 1 155 ? -11.390 -3.326 17.117 1.00 92.94 155 THR A C 1
ATOM 1265 O O . THR A 1 155 ? -11.353 -2.112 16.929 1.00 92.94 155 THR A O 1
ATOM 1268 N N . LYS A 1 156 ? -11.780 -3.847 18.274 1.00 94.25 156 LYS A N 1
ATOM 1269 C CA . LYS A 1 156 ? -12.131 -3.082 19.459 1.00 94.25 156 LYS A CA 1
ATOM 1270 C C . LYS A 1 156 ? -11.184 -3.446 20.593 1.00 94.25 156 LYS A C 1
ATOM 1272 O O . LYS A 1 156 ? -11.143 -4.591 21.042 1.00 94.25 156 LYS A O 1
ATOM 1277 N N . LYS A 1 157 ? -10.454 -2.445 21.082 1.00 92.81 157 LYS A N 1
ATOM 1278 C CA . LYS A 1 157 ? -9.658 -2.537 22.307 1.00 92.81 157 LYS A CA 1
ATOM 1279 C C . LYS A 1 157 ? -10.491 -2.138 23.525 1.00 92.81 157 LYS A C 1
ATOM 1281 O O . LYS A 1 157 ? -11.253 -1.160 23.495 1.00 92.81 157 LYS A O 1
ATOM 1286 N N . PHE A 1 158 ? -10.312 -2.898 24.597 1.00 91.69 158 PHE A N 1
ATOM 1287 C CA . PHE A 1 158 ? -10.896 -2.696 25.917 1.00 91.69 158 PHE A CA 1
ATOM 1288 C C . PHE A 1 158 ? -9.754 -2.476 26.916 1.00 91.69 158 PHE A C 1
ATOM 1290 O O . PHE A 1 158 ? -9.259 -3.411 27.551 1.00 91.69 158 PHE A O 1
ATOM 1297 N N . GLY A 1 159 ? -9.298 -1.222 26.998 1.00 87.75 159 GLY A N 1
ATOM 1298 C CA . GLY A 1 159 ? -8.050 -0.878 27.681 1.00 87.75 159 GLY A CA 1
ATOM 1299 C C . GLY A 1 159 ? -6.850 -1.587 27.048 1.00 87.75 159 GLY A C 1
ATOM 1300 O O . GLY A 1 159 ? -6.866 -1.905 25.858 1.00 87.75 159 GLY A O 1
ATOM 1301 N N . ASP A 1 160 ? -5.841 -1.885 27.862 1.00 84.44 160 ASP A N 1
ATOM 1302 C CA . ASP A 1 160 ? -4.581 -2.478 27.383 1.00 84.44 160 ASP A CA 1
ATOM 1303 C C . ASP A 1 160 ? -4.580 -4.014 27.408 1.00 84.44 160 ASP A C 1
ATOM 1305 O O . ASP A 1 160 ? -3.680 -4.673 26.883 1.00 84.44 160 ASP A O 1
ATOM 1309 N N . ARG A 1 161 ? -5.590 -4.611 28.049 1.00 86.56 161 ARG A N 1
ATOM 1310 C CA . ARG A 1 161 ? -5.581 -6.037 28.391 1.00 86.56 161 ARG A CA 1
ATOM 1311 C C . ARG A 1 161 ? -6.368 -6.911 27.441 1.00 86.56 161 ARG A C 1
ATOM 1313 O O . ARG A 1 161 ? -6.076 -8.099 27.403 1.00 86.56 161 ARG A O 1
ATOM 1320 N N . PHE A 1 162 ? -7.354 -6.369 26.730 1.00 91.38 162 PHE A N 1
ATOM 1321 C CA . PHE A 1 162 ? -8.253 -7.169 25.908 1.00 91.38 162 PHE A CA 1
ATOM 1322 C C . PHE A 1 162 ? -8.550 -6.490 24.571 1.00 91.38 162 PHE A C 1
ATOM 1324 O O . PHE A 1 162 ? -8.855 -5.301 24.504 1.00 91.38 162 PHE A O 1
ATOM 1331 N N . GLU A 1 163 ? -8.476 -7.270 23.502 1.00 92.75 163 GLU A N 1
ATOM 1332 C CA . GLU A 1 163 ? -8.789 -6.854 22.142 1.00 92.75 163 GLU A CA 1
ATOM 1333 C C . GLU A 1 163 ? -9.646 -7.937 21.497 1.00 92.75 163 GLU A C 1
ATOM 1335 O O . GLU A 1 163 ? -9.317 -9.119 21.580 1.00 92.75 163 GLU A O 1
ATOM 1340 N N . ILE A 1 164 ? -10.723 -7.537 20.831 1.00 93.06 164 ILE A N 1
ATOM 1341 C CA . ILE A 1 164 ? -11.478 -8.414 19.938 1.00 93.06 164 ILE A CA 1
ATOM 1342 C C . ILE A 1 164 ? -11.469 -7.805 18.550 1.00 93.06 164 ILE A C 1
ATOM 1344 O O . ILE A 1 164 ? -11.601 -6.592 18.403 1.00 93.06 164 ILE A O 1
ATOM 1348 N N . GLY A 1 165 ? -11.322 -8.630 17.530 1.00 91.88 165 GLY A N 1
ATOM 1349 C CA . GLY A 1 165 ? -11.372 -8.183 16.157 1.00 91.88 165 GLY A CA 1
ATOM 1350 C C . GLY A 1 165 ? -12.061 -9.178 15.251 1.00 91.88 165 GLY A C 1
ATOM 1351 O O . GLY A 1 165 ? -12.276 -10.346 15.583 1.00 91.88 165 GLY A O 1
ATOM 1352 N N . SER A 1 166 ? -12.429 -8.673 14.087 1.00 91.12 166 SER A N 1
ATOM 1353 C CA . SER A 1 166 ? -12.935 -9.453 12.979 1.00 91.12 166 SER A CA 1
ATOM 1354 C C . SER A 1 166 ? -12.287 -8.981 11.689 1.00 91.12 166 SER A C 1
ATOM 1356 O O . SER A 1 166 ? -11.956 -7.803 11.541 1.00 91.12 166 SER A O 1
ATOM 1358 N N . ILE A 1 167 ? -12.083 -9.912 10.765 1.00 89.75 167 ILE A N 1
ATOM 1359 C CA . ILE A 1 167 ? -11.587 -9.641 9.421 1.00 89.75 167 ILE A CA 1
ATOM 1360 C C . ILE A 1 167 ? -12.500 -10.374 8.449 1.00 89.75 167 ILE A C 1
ATOM 1362 O O . ILE A 1 167 ? -12.780 -11.557 8.617 1.00 89.75 167 ILE A O 1
ATOM 1366 N N . TYR A 1 168 ? -12.943 -9.672 7.422 1.00 89.06 168 TYR A N 1
ATOM 1367 C CA . TYR A 1 168 ? -13.639 -10.222 6.280 1.00 89.06 168 TYR A CA 1
ATOM 1368 C C . TYR A 1 168 ? -12.804 -9.972 5.033 1.00 89.06 168 TYR A C 1
ATOM 1370 O O . TYR A 1 168 ? -12.349 -8.856 4.793 1.00 89.06 168 TYR A O 1
ATOM 1378 N N . LEU A 1 169 ? -12.621 -11.011 4.234 1.00 85.88 169 LEU A N 1
ATOM 1379 C CA . LEU A 1 169 ? -12.015 -10.938 2.918 1.00 85.88 169 LEU A CA 1
ATOM 1380 C C . LEU A 1 169 ? -12.986 -11.579 1.935 1.00 85.88 169 LEU A C 1
ATOM 1382 O O . LEU A 1 169 ? -13.426 -12.706 2.147 1.00 85.88 169 LEU A O 1
ATOM 1386 N N . LYS A 1 170 ? -13.299 -10.876 0.850 1.00 85.19 170 LYS A N 1
ATOM 1387 C CA . LYS A 1 170 ? -14.018 -11.405 -0.307 1.00 85.19 170 LYS A CA 1
ATOM 1388 C C . LYS A 1 170 ? -13.217 -11.139 -1.558 1.00 85.19 170 LYS A C 1
ATOM 1390 O O . LYS A 1 170 ? -12.649 -10.064 -1.726 1.00 85.19 170 LYS A O 1
ATOM 1395 N N . LYS A 1 171 ? -13.222 -12.108 -2.455 1.00 76.75 171 LYS A N 1
ATOM 1396 C CA . LYS A 1 171 ? -12.493 -12.034 -3.698 1.00 76.75 171 LYS A CA 1
ATOM 1397 C C . LYS A 1 171 ? -13.190 -12.820 -4.802 1.00 76.75 171 LYS A C 1
ATOM 1399 O O . LYS A 1 171 ? -13.685 -13.924 -4.564 1.00 76.75 171 LYS A O 1
ATOM 1404 N N . ASP A 1 172 ? -13.217 -12.245 -5.999 1.00 73.50 172 ASP A N 1
ATOM 1405 C CA . ASP A 1 172 ? -13.652 -12.951 -7.203 1.00 73.50 172 ASP A CA 1
ATOM 1406 C C . ASP A 1 172 ? -12.447 -13.678 -7.818 1.00 73.50 172 ASP A C 1
ATOM 1408 O O . ASP A 1 172 ? -11.445 -13.040 -8.139 1.00 73.50 172 ASP A O 1
ATOM 1412 N N . TRP A 1 173 ? -12.501 -15.011 -7.911 1.00 67.06 173 TRP A N 1
ATOM 1413 C CA . TRP A 1 173 ? -11.444 -15.845 -8.495 1.00 67.06 173 TRP A CA 1
ATOM 1414 C C . TRP A 1 173 ? -11.935 -16.426 -9.821 1.00 67.06 173 TRP A C 1
ATOM 1416 O O . TRP A 1 173 ? -12.950 -17.115 -9.856 1.00 67.06 173 TRP A O 1
ATOM 1426 N N . ARG A 1 174 ? -11.176 -16.216 -10.901 1.00 56.50 174 ARG A N 1
ATOM 1427 C CA . ARG A 1 174 ? -11.338 -16.917 -12.177 1.00 56.50 174 ARG A CA 1
ATOM 1428 C C . ARG A 1 174 ? -9.997 -17.548 -12.543 1.00 56.50 174 ARG A C 1
ATOM 1430 O O . ARG A 1 174 ? -9.042 -16.840 -12.842 1.00 56.50 174 ARG A O 1
ATOM 1437 N N . GLY A 1 175 ? -9.914 -18.877 -12.479 1.00 56.62 175 GLY A N 1
ATOM 1438 C CA . GLY A 1 175 ? -8.728 -19.643 -12.882 1.00 56.62 175 GLY A CA 1
ATOM 1439 C C . GLY A 1 175 ? -8.398 -20.824 -11.956 1.00 56.62 175 GLY A C 1
ATOM 1440 O O . GLY A 1 175 ? -8.963 -20.933 -10.871 1.00 56.62 175 GLY A O 1
ATOM 1441 N N . PRO A 1 176 ? -7.483 -21.721 -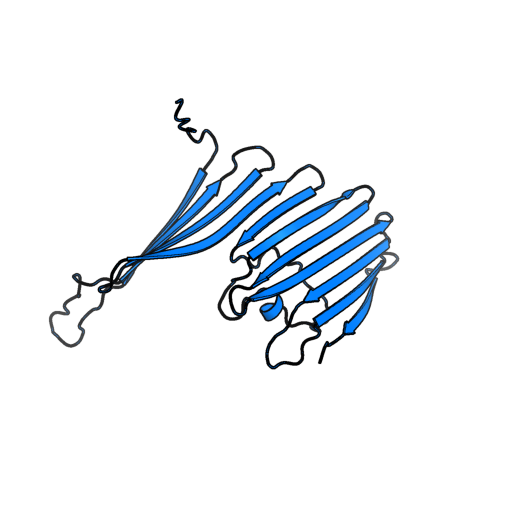12.366 1.00 49.44 176 PRO A N 1
ATOM 1442 C CA . PRO A 1 176 ? -7.124 -22.908 -11.590 1.00 49.44 176 PRO A CA 1
ATOM 1443 C C . PRO A 1 176 ? -6.360 -22.570 -10.287 1.00 4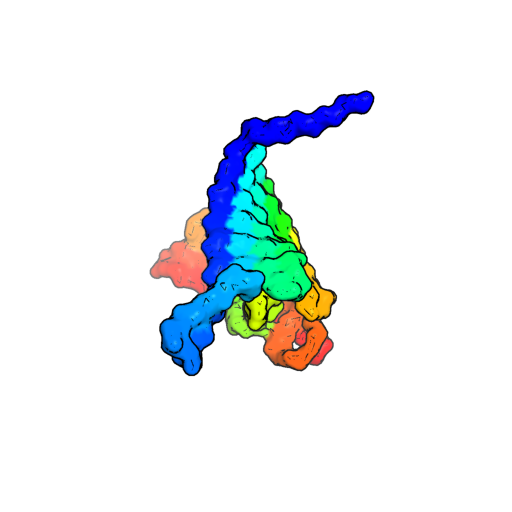9.44 176 PRO A C 1
ATOM 1445 O O . PRO A 1 176 ? -5.386 -21.804 -10.274 1.00 49.44 176 PRO A O 1
ATOM 1448 N N . GLY A 1 177 ? -6.787 -23.165 -9.166 1.00 58.16 177 GLY A N 1
ATOM 1449 C CA . GLY A 1 177 ? -6.074 -23.144 -7.881 1.00 58.16 177 GLY A CA 1
ATOM 1450 C C . GLY A 1 177 ? -6.970 -23.341 -6.651 1.00 58.16 177 GLY A C 1
ATOM 1451 O O . GLY A 1 177 ? -8.125 -22.932 -6.643 1.00 58.16 177 GLY A O 1
ATOM 1452 N N . ASN A 1 178 ? -6.408 -23.921 -5.586 1.00 59.03 178 ASN A N 1
ATOM 1453 C CA . ASN A 1 178 ? -7.079 -24.115 -4.295 1.00 59.03 178 ASN A CA 1
ATOM 1454 C C . ASN A 1 178 ? -6.963 -22.838 -3.446 1.00 59.03 178 ASN A C 1
ATOM 1456 O O . ASN A 1 178 ? -6.053 -22.704 -2.629 1.00 59.03 178 ASN A O 1
ATOM 1460 N N . SER A 1 179 ? -7.826 -21.849 -3.665 1.00 65.69 179 SER A N 1
ATOM 1461 C CA . SER A 1 179 ? -7.904 -20.665 -2.799 1.00 65.69 179 SER A CA 1
ATOM 1462 C C . SER A 1 179 ? -9.353 -20.293 -2.541 1.00 65.69 179 SER A C 1
ATOM 1464 O O . SER A 1 179 ? -10.157 -20.227 -3.465 1.00 65.69 179 SER A O 1
ATOM 1466 N N . PHE A 1 180 ? -9.682 -20.037 -1.278 1.00 73.56 180 PHE A N 1
ATOM 1467 C CA . PHE A 1 180 ? -11.036 -19.671 -0.880 1.00 73.56 180 PHE A CA 1
ATOM 1468 C C . PHE A 1 180 ? -11.395 -18.262 -1.379 1.00 73.56 180 PHE A C 1
ATOM 1470 O O . PHE A 1 180 ? -10.574 -17.341 -1.347 1.00 73.56 180 PHE A O 1
ATOM 1477 N N . ASN A 1 181 ? -12.630 -18.086 -1.850 1.00 79.00 181 ASN A N 1
ATOM 1478 C CA . ASN A 1 181 ? -13.152 -16.813 -2.358 1.00 79.00 181 ASN A CA 1
ATOM 1479 C C . ASN A 1 181 ? -13.546 -15.858 -1.237 1.00 79.00 181 ASN A C 1
ATOM 1481 O O . ASN A 1 181 ? -13.528 -14.644 -1.415 1.00 79.00 181 ASN A O 1
ATOM 1485 N N . SER A 1 182 ? -13.938 -16.391 -0.084 1.00 83.31 182 SER A N 1
ATOM 1486 C CA . SER A 1 182 ? -14.288 -15.569 1.065 1.00 83.31 182 SER A CA 1
ATOM 1487 C C . SER A 1 182 ? -13.770 -16.177 2.348 1.00 83.31 182 SER A C 1
ATOM 1489 O O . SER A 1 182 ? -13.923 -17.380 2.560 1.00 83.31 182 SER A O 1
ATOM 1491 N N . VAL A 1 183 ? -13.208 -15.340 3.210 1.00 82.94 183 VAL A N 1
ATOM 1492 C CA . VAL A 1 183 ? -12.734 -15.728 4.534 1.00 82.94 183 VAL A CA 1
ATOM 1493 C C . VAL A 1 183 ? -13.285 -14.753 5.555 1.00 82.94 183 VAL A C 1
ATOM 1495 O O . VAL A 1 183 ? -13.222 -13.538 5.376 1.00 82.94 183 VAL A O 1
ATOM 1498 N N . TYR A 1 184 ? -13.829 -15.301 6.628 1.00 87.38 184 TYR A N 1
ATOM 1499 C CA . TYR A 1 184 ? -14.231 -14.561 7.804 1.00 87.38 184 TYR A CA 1
ATOM 1500 C C . TYR A 1 184 ? -13.397 -15.044 8.984 1.00 87.38 184 TYR A C 1
ATOM 1502 O O . TYR A 1 184 ? -13.283 -16.241 9.225 1.00 87.38 184 TYR A O 1
ATOM 1510 N N . SER A 1 185 ? -12.798 -14.116 9.712 1.00 87.38 185 SER A N 1
ATOM 1511 C CA . SER A 1 185 ? -11.951 -14.390 10.864 1.00 87.38 185 SER A CA 1
ATOM 1512 C C . SER A 1 185 ? -12.454 -13.598 12.055 1.00 87.38 185 SER A C 1
ATOM 1514 O O 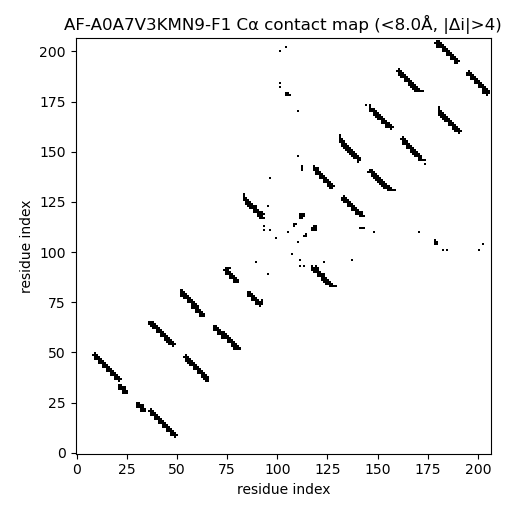. SER A 1 185 ? -12.742 -12.412 11.925 1.00 87.38 185 SER A O 1
ATOM 1516 N N . ILE A 1 186 ? -12.462 -14.223 13.227 1.00 89.25 186 ILE A N 1
ATOM 1517 C CA . ILE A 1 186 ? -12.607 -13.561 14.523 1.00 89.25 186 ILE A CA 1
ATOM 1518 C C . ILE A 1 186 ? -11.331 -13.819 15.314 1.00 89.25 186 ILE A C 1
ATOM 1520 O O . ILE A 1 186 ? -10.874 -14.958 15.416 1.00 89.25 186 ILE A O 1
ATOM 1524 N N . ASN A 1 187 ? -10.754 -12.774 15.896 1.00 86.94 187 ASN A N 1
ATOM 1525 C CA . ASN A 1 187 ? -9.596 -12.886 16.769 1.00 86.94 187 ASN A CA 1
ATOM 1526 C C . ASN A 1 187 ? -9.847 -12.230 18.126 1.00 86.94 187 ASN A C 1
ATOM 1528 O O . ASN A 1 187 ? -10.527 -11.217 18.234 1.00 86.94 187 ASN A O 1
ATOM 1532 N N . GLY A 1 188 ? -9.252 -12.804 19.164 1.00 89.12 188 GLY A N 1
ATOM 1533 C CA . GLY A 1 188 ? -9.206 -12.237 20.504 1.00 89.12 188 GLY A CA 1
ATOM 1534 C C . GLY A 1 188 ? -7.767 -12.205 20.995 1.00 89.12 188 GLY A C 1
ATOM 1535 O O . GLY A 1 188 ? -7.038 -13.182 20.821 1.00 89.12 188 GLY A O 1
ATOM 1536 N N . LYS A 1 189 ? -7.347 -11.100 21.606 1.00 89.69 189 LYS A N 1
ATOM 1537 C CA . LYS A 1 189 ? -6.059 -11.001 22.296 1.00 89.69 189 LYS A CA 1
ATOM 1538 C C . LYS A 1 189 ? -6.273 -10.653 23.756 1.00 89.69 189 LYS A C 1
ATOM 1540 O O . LYS A 1 189 ? -7.092 -9.791 24.072 1.00 89.69 189 LYS A O 1
ATOM 1545 N N . THR A 1 190 ? -5.519 -11.297 24.638 1.00 89.94 190 THR A N 1
ATOM 1546 C CA . THR A 1 190 ? -5.497 -10.965 26.064 1.00 89.94 190 THR A CA 1
ATOM 1547 C C . THR A 1 190 ? -4.071 -10.890 26.604 1.00 89.94 190 THR A C 1
ATOM 1549 O O . THR A 1 190 ? -3.213 -11.681 26.216 1.00 89.94 190 THR A O 1
ATOM 1552 N N . HIS A 1 191 ? -3.827 -9.935 27.504 1.00 83.38 191 HIS A N 1
ATOM 1553 C CA . HIS A 1 191 ? -2.539 -9.687 28.162 1.00 83.38 191 HIS A CA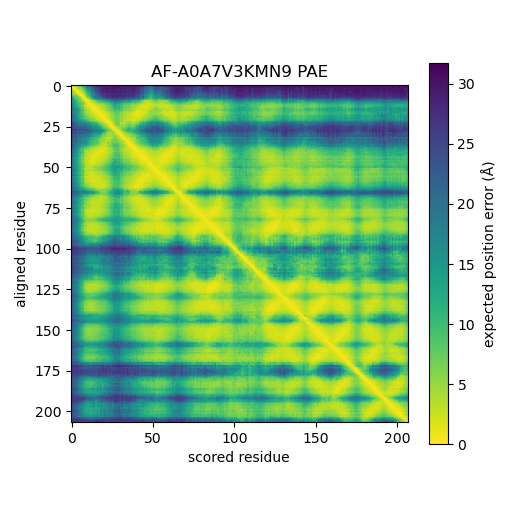 1
ATOM 1554 C C . HIS A 1 191 ? -2.674 -9.797 29.689 1.00 83.38 191 HIS A C 1
ATOM 1556 O O . HIS A 1 191 ? -2.502 -8.820 30.414 1.00 83.38 191 HIS A O 1
ATOM 1562 N N . THR A 1 192 ? -3.043 -10.975 30.203 1.00 75.06 192 THR A N 1
ATOM 1563 C CA . THR A 1 192 ? -3.237 -11.183 31.658 1.00 75.06 192 THR A CA 1
ATOM 1564 C C . THR A 1 192 ? -2.010 -11.772 32.359 1.00 75.06 192 THR A C 1
ATOM 1566 O O . THR A 1 192 ? -1.700 -11.368 33.475 1.00 75.06 192 THR A O 1
ATOM 1569 N N . LYS A 1 193 ? -1.301 -12.713 31.720 1.00 77.62 193 LYS A N 1
ATOM 1570 C CA . LYS A 1 193 ? -0.055 -13.341 32.228 1.00 77.62 193 LYS A CA 1
ATOM 1571 C C . LYS A 1 193 ? 1.021 -13.508 31.139 1.00 77.62 193 LYS A C 1
ATOM 1573 O O . LYS A 1 193 ? 1.985 -14.242 31.313 1.00 77.62 193 LYS A O 1
ATOM 1578 N N . GLY A 1 194 ? 0.810 -12.856 30.001 1.00 77.75 194 GLY A N 1
ATOM 1579 C CA . GLY A 1 194 ? 1.521 -13.047 28.740 1.00 77.75 194 GLY A CA 1
ATOM 1580 C C . GLY A 1 194 ? 0.561 -12.797 27.570 1.00 77.75 194 GLY A C 1
ATOM 1581 O O . GLY A 1 194 ? -0.654 -12.761 27.796 1.00 77.75 194 GLY A O 1
ATOM 1582 N N . PRO A 1 195 ? 1.066 -12.581 26.345 1.00 82.31 195 PRO A N 1
ATOM 1583 C CA . PRO A 1 195 ? 0.223 -12.391 25.173 1.00 82.31 195 PRO A CA 1
ATOM 1584 C C . PRO A 1 195 ? -0.415 -13.722 24.759 1.00 82.31 195 PRO A C 1
ATOM 1586 O O . PRO A 1 195 ? 0.270 -14.628 24.290 1.00 82.31 195 PRO A O 1
ATOM 1589 N N . LEU A 1 196 ? -1.734 -13.838 24.907 1.00 86.19 196 LEU A N 1
ATOM 1590 C CA . LEU A 1 196 ? -2.515 -14.924 24.317 1.00 86.19 196 LEU A CA 1
ATOM 1591 C C . LEU A 1 196 ? -3.308 -14.372 23.135 1.00 86.19 196 LEU A C 1
ATOM 1593 O O . LEU A 1 196 ? -4.106 -13.452 23.300 1.00 86.19 196 LEU A O 1
ATOM 1597 N N . ASN A 1 197 ? -3.114 -14.972 21.963 1.00 85.25 197 ASN A N 1
ATOM 1598 C CA . ASN A 1 197 ? -3.837 -14.641 20.741 1.00 85.25 197 ASN A CA 1
ATOM 1599 C C . ASN A 1 197 ? -4.652 -15.861 20.310 1.00 85.25 197 ASN A C 1
ATOM 1601 O O . ASN A 1 197 ? -4.083 -16.875 19.914 1.00 85.25 197 ASN A O 1
ATOM 1605 N N . LEU A 1 198 ? -5.975 -15.757 20.375 1.00 85.06 198 LEU A N 1
ATOM 1606 C CA . LEU A 1 198 ? -6.892 -16.757 19.847 1.00 85.06 198 LEU A CA 1
ATOM 1607 C C . LEU A 1 198 ? -7.444 -16.278 18.516 1.00 85.06 198 LEU A C 1
ATOM 1609 O O . LEU A 1 198 ? -7.757 -15.097 18.344 1.00 85.06 198 LEU A O 1
ATOM 1613 N N . ARG A 1 199 ? -7.584 -17.205 17.575 1.00 83.81 199 ARG A N 1
ATOM 1614 C CA . ARG A 1 199 ? -8.212 -16.913 16.300 1.00 83.81 199 ARG A CA 1
ATOM 1615 C C . ARG A 1 199 ? -9.013 -18.086 15.782 1.00 83.81 199 ARG A C 1
ATOM 1617 O O . ARG A 1 199 ? -8.573 -19.227 15.855 1.00 83.81 199 ARG A O 1
ATOM 1624 N N . PHE A 1 200 ? -10.159 -17.751 15.217 1.00 83.25 200 PHE A N 1
ATOM 1625 C CA . PHE A 1 200 ? -11.030 -18.654 14.504 1.00 83.25 200 PHE A CA 1
ATOM 1626 C C . PHE A 1 200 ? -11.271 -18.110 13.096 1.00 83.25 200 PHE A C 1
ATOM 1628 O O . PHE A 1 200 ? -11.620 -16.939 12.945 1.00 83.25 200 PHE A O 1
ATOM 1635 N N . GLU A 1 201 ? -11.078 -18.944 12.076 1.00 83.00 201 GLU A N 1
ATOM 1636 C CA . GLU A 1 201 ? -11.244 -18.572 10.670 1.00 83.00 201 GLU A CA 1
ATOM 1637 C C . GLU A 1 201 ? -12.194 -19.557 9.982 1.00 83.00 201 GLU A C 1
ATOM 1639 O O . GLU A 1 201 ? -12.076 -20.771 10.143 1.00 83.00 201 GLU A O 1
ATOM 1644 N N . VAL A 1 202 ? -13.138 -19.028 9.206 1.00 83.69 202 VAL A N 1
ATOM 1645 C CA . VAL A 1 202 ? -14.056 -19.785 8.353 1.00 83.69 202 VAL A CA 1
ATOM 1646 C C . VAL A 1 202 ? -13.835 -19.324 6.926 1.00 83.69 202 VAL A C 1
ATOM 1648 O O . VAL A 1 202 ? -13.962 -18.138 6.619 1.00 83.69 202 VAL A O 1
ATOM 1651 N N . ALA A 1 203 ? -13.519 -20.266 6.048 1.00 82.81 203 ALA A N 1
ATOM 1652 C CA . ALA A 1 203 ? -13.270 -20.000 4.644 1.00 82.81 203 ALA A CA 1
ATOM 1653 C C . ALA A 1 203 ? -14.292 -20.730 3.770 1.00 82.81 203 ALA A C 1
ATOM 1655 O O . ALA A 1 203 ? -14.712 -21.845 4.077 1.00 82.81 203 ALA A O 1
ATOM 1656 N N . ARG A 1 204 ? -14.704 -20.090 2.676 1.00 79.88 204 ARG A N 1
ATOM 1657 C CA . ARG A 1 204 ? -15.649 -20.639 1.702 1.00 79.88 204 ARG A CA 1
ATOM 1658 C C . ARG A 1 204 ? -15.093 -20.498 0.290 1.00 79.88 204 ARG A C 1
ATOM 1660 O O . ARG A 1 204 ? -14.643 -19.423 -0.111 1.00 79.88 204 ARG A O 1
ATOM 1667 N N . SER A 1 205 ? -15.149 -21.604 -0.446 1.00 73.75 205 SER A N 1
ATOM 1668 C CA . SER A 1 205 ? -14.895 -21.688 -1.884 1.00 73.75 205 SER A CA 1
ATOM 1669 C C . SER A 1 205 ? -16.232 -21.576 -2.615 1.00 73.75 205 SER A C 1
ATOM 1671 O O . SER A 1 205 ? -17.255 -22.031 -2.098 1.00 73.75 205 SER A O 1
ATOM 1673 N N . ILE A 1 206 ? -16.244 -20.920 -3.774 1.00 61.34 206 ILE A N 1
ATOM 1674 C CA . ILE A 1 206 ? -17.409 -20.895 -4.679 1.00 61.34 206 ILE A CA 1
ATOM 1675 C C . ILE A 1 206 ? -17.293 -22.018 -5.736 1.00 61.34 206 ILE A C 1
ATOM 1677 O O . ILE A 1 206 ? -18.199 -22.206 -6.542 1.00 61.34 206 ILE A O 1
ATOM 1681 N N . HIS A 1 207 ? -16.210 -22.800 -5.695 1.00 54.66 207 HIS A N 1
ATOM 1682 C CA . HIS A 1 207 ? -16.060 -24.076 -6.400 1.00 54.66 207 HIS A CA 1
ATOM 1683 C C . HIS A 1 207 ? -16.417 -25.242 -5.490 1.00 54.66 207 HIS A C 1
ATOM 1685 O O . HIS A 1 207 ? -15.941 -25.203 -4.326 1.00 54.66 207 HIS A O 1
#

Radius of gyration: 23.37 Å; Cα contacts (8 Å, |Δi|>4): 454; chains: 1; bounding box: 57×57×66 Å

Sequence (207 aa):
MVTLLLLISFPIVLNGYFEGEYLAQKSRLPVNWDMWNPKNYFEMKFTVSPSPGLNGFFSLSALSNSNGMRFFMNQGHLSYRTSNTETTIFSREDRFWISSPLLFLVNTDRVKDDAWGPKAEGVRMDLWEWKGFYATAIASKFRTWDGEAYLASLTKKFGDRFEIGSIYLKKDWRGPGNSFNSVYSINGKTHTKGPLNLRFEVARSIH

pLDDT: mean 80.86, std 14.14, range [33.38, 96.69]

Secondary structure (DSSP, 8-state):
---------S-EEEEEEEEEEEEEETTSSSPEEEEEEEEEEEEEEEEEEEETTEEEEEEEEEEEETTEEEEEEEEEEEEEE-SSEEEEEEES-STTS----STTTS-HHHHTT-BTB---EEEEEEEEEETTEEEEEEEEE-TTTS-EEEEEEEEEEETTTEEEEEEEEEE---SSS---SEEEEEEEEEESSSEEEEEEEEEE---

Solvent-accessible surface area (backbone atoms only — not comparable to full-atom values): 11348 Å² total; per-residue (Å²): 135,84,81,78,77,76,71,77,89,42,62,68,49,79,49,68,55,77,47,75,50,65,55,66,47,79,91,43,88,76,70,46,68,44,79,87,64,41,39,35,40,38,38,46,32,42,38,39,42,80,46,93,45,34,40,34,37,40,31,40,34,40,42,34,39,90,90,47,77,47,77,44,79,62,32,35,37,41,34,44,40,62,99,43,38,35,39,33,42,38,31,26,54,59,84,82,56,72,87,74,82,56,84,72,60,47,61,61,49,69,72,39,36,35,89,84,51,43,41,20,27,36,41,38,37,39,37,42,69,60,92,38,31,34,35,38,39,36,44,34,41,34,71,92,76,77,32,44,39,39,38,40,36,45,33,42,46,56,75,91,41,35,35,42,34,36,39,41,38,40,40,60,83,87,78,96,72,97,54,47,32,31,37,42,34,44,37,38,37,38,51,86,91,54,87,45,78,49,75,48,76,51,72,40,58,92,116

Organism: NCBI:txid2052148